Protein AF-A0A9R0S1I6-F1 (afdb_monomer_lite)

Secondary structure (DSSP, 8-state):
-PPPPPHHHHHHHHHHHHHTPPPPP-SS-BPPHHHHHHHHHHHHHHHHHHHHHHTT--GGG--HHHHHHHS-HHHHHH-TTTGGGSSTTTTS-EE-TTGGGBTT--HHHHEE----SS-SSS-HHHHHTT---HHHHHHHHHHHHHHHHHTGGGGGTGGGTTSTHHHHHHHHHHHHHHHHHTTSSS--HHHHHHHHHHHHHHHHHHHHHTTTHHHHHHHHHHHHTTT--HHHHHHHHHHTTS-GGGHHHHHHHHH-TT-SHHHHHHHHHHHHTTTSSSSSTTT--

Foldseek 3Di:
DADFDDPVVLVVLQVLQQVLADDDADLPQFDDPVRLVVVLLVVLVLLVVLVVVVVVDDPVVNDPVVSCVPQVSVNCVVDPVCVVSSDACPSQKGFDPSLSGRPRADSLLRIDGPPPDDPLPVDPCVVNPRSADLLLLVLLVVLLVVLCVRLVVCLVPLVCCVPPCVVVSLVRSLSVLSVSSSVGNNHHSVSSNVSSVVSSVVSNCCSVPPPQVVVLVVQLVVVVVVVDDSLVSLVVCLVVCVPVSCNVVSVVQNPDDPHDVVNVVSVVVVVVNPPRSPPSSPSPD

Structure (mmCIF, N/CA/C/O backbone):
data_AF-A0A9R0S1I6-F1
#
_entry.id   AF-A0A9R0S1I6-F1
#
loop_
_atom_site.group_PDB
_atom_site.id
_atom_site.type_symbol
_atom_site.label_atom_id
_atom_site.label_alt_id
_atom_site.label_comp_id
_atom_site.label_asym_id
_atom_site.label_entity_id
_atom_site.label_seq_id
_atom_site.pdbx_PDB_ins_code
_atom_site.Cartn_x
_atom_site.Cartn_y
_atom_site.Cartn_z
_atom_site.occupancy
_atom_site.B_iso_or_equiv
_atom_site.auth_seq_id
_atom_site.auth_comp_id
_atom_site.auth_asym_id
_atom_site.auth_atom_id
_atom_site.pdbx_PDB_model_num
ATOM 1 N N . MET A 1 1 ? 4.422 12.832 -19.743 1.00 62.53 1 MET A N 1
ATOM 2 C CA . MET A 1 1 ? 4.991 13.418 -18.510 1.00 62.53 1 MET A CA 1
ATOM 3 C C . MET A 1 1 ? 3.823 13.726 -17.594 1.00 62.53 1 MET A C 1
ATOM 5 O O . MET A 1 1 ? 2.782 14.073 -18.131 1.00 62.53 1 MET A O 1
ATOM 9 N N . GLY A 1 2 ? 3.943 13.528 -16.279 1.00 66.19 2 GLY A N 1
ATOM 10 C CA . GLY A 1 2 ? 2.828 13.821 -15.371 1.00 66.19 2 GLY A CA 1
ATOM 11 C C . GLY A 1 2 ? 2.519 15.321 -15.261 1.00 66.19 2 GLY A C 1
ATOM 12 O O . GLY A 1 2 ? 3.296 16.144 -15.747 1.00 66.19 2 GLY A O 1
ATOM 13 N N . ASP A 1 3 ? 1.416 15.661 -14.601 1.00 79.81 3 ASP A N 1
ATOM 14 C CA . ASP A 1 3 ? 1.001 17.041 -14.312 1.00 79.81 3 ASP A CA 1
ATOM 15 C C . ASP A 1 3 ? 1.968 17.728 -13.329 1.00 79.81 3 ASP A C 1
ATOM 17 O O . ASP A 1 3 ? 2.395 17.120 -12.345 1.00 79.81 3 ASP A O 1
ATOM 21 N N . ASP A 1 4 ? 2.325 18.989 -13.570 1.00 86.00 4 ASP A N 1
ATOM 22 C CA . ASP A 1 4 ? 3.054 19.801 -12.589 1.00 86.00 4 ASP A CA 1
ATOM 23 C C . ASP A 1 4 ? 2.063 20.432 -11.612 1.00 86.00 4 ASP A C 1
ATOM 25 O O . ASP A 1 4 ? 1.149 21.144 -12.022 1.00 86.00 4 ASP A O 1
ATOM 29 N N . ILE A 1 5 ? 2.234 20.149 -10.322 1.00 90.06 5 ILE A N 1
ATOM 30 C CA . ILE A 1 5 ? 1.387 20.690 -9.257 1.00 90.06 5 ILE A CA 1
ATOM 31 C C . ILE A 1 5 ? 2.157 21.824 -8.570 1.00 90.06 5 ILE A C 1
ATOM 33 O O . ILE A 1 5 ? 3.281 21.585 -8.116 1.00 90.06 5 ILE A O 1
ATOM 37 N N . PRO A 1 6 ? 1.592 23.043 -8.486 1.00 91.94 6 PRO A N 1
ATOM 38 C CA . PRO A 1 6 ? 2.202 24.143 -7.749 1.00 91.94 6 PRO A CA 1
ATOM 39 C C . PRO A 1 6 ? 2.399 23.807 -6.267 1.00 91.94 6 PRO A C 1
ATOM 41 O O . PRO A 1 6 ? 1.604 23.085 -5.665 1.00 91.94 6 PRO A O 1
ATOM 44 N N . GLU A 1 7 ? 3.435 24.374 -5.652 1.00 91.62 7 GLU A N 1
ATOM 45 C CA . GLU A 1 7 ? 3.742 24.140 -4.235 1.00 91.62 7 GLU A CA 1
ATOM 46 C C . GLU A 1 7 ? 2.602 24.584 -3.304 1.00 91.62 7 GLU A C 1
ATOM 48 O O . GLU A 1 7 ? 2.281 23.882 -2.349 1.00 91.62 7 GLU A O 1
ATOM 53 N N . GLU A 1 8 ? 1.920 25.684 -3.627 1.00 93.12 8 GLU A N 1
ATOM 54 C CA . GLU A 1 8 ? 0.764 26.174 -2.864 1.00 93.12 8 GLU A CA 1
ATOM 55 C C . GLU A 1 8 ? -0.400 25.172 -2.857 1.00 93.12 8 GLU A C 1
ATOM 57 O O . GLU A 1 8 ? -1.009 24.915 -1.817 1.00 93.12 8 GLU A O 1
ATOM 62 N N . GLU A 1 9 ? -0.688 24.546 -4.004 1.00 94.19 9 GLU A N 1
ATOM 63 C CA . GLU A 1 9 ? -1.702 23.493 -4.083 1.00 94.19 9 GLU A CA 1
ATOM 64 C C . GLU A 1 9 ? -1.291 22.265 -3.271 1.00 94.19 9 GLU A C 1
ATOM 66 O O . GLU A 1 9 ? -2.105 21.701 -2.540 1.00 94.19 9 GLU A O 1
ATOM 71 N N . PHE A 1 10 ? -0.020 21.868 -3.359 1.00 94.38 10 PHE A N 1
ATOM 72 C CA . PHE A 1 10 ? 0.517 20.763 -2.573 1.00 94.38 10 PHE A CA 1
ATOM 73 C C . PHE A 1 10 ? 0.381 21.002 -1.064 1.00 94.38 10 PHE A C 1
ATOM 75 O O . PHE A 1 10 ? -0.034 20.091 -0.342 1.00 94.38 10 PHE A O 1
ATOM 82 N N . VAL A 1 11 ? 0.680 22.213 -0.585 1.00 95.38 11 VAL A N 1
ATOM 83 C CA . VAL A 1 11 ? 0.501 22.585 0.826 1.00 95.38 11 VAL A CA 1
ATOM 84 C C . VAL A 1 11 ? -0.969 22.451 1.220 1.00 95.38 11 VAL A C 1
ATOM 86 O O . VAL A 1 11 ? -1.267 21.798 2.217 1.00 95.38 11 VAL A O 1
ATOM 89 N N . ASN A 1 12 ? -1.897 22.952 0.401 1.00 96.00 12 ASN A N 1
ATOM 90 C CA . ASN A 1 12 ? -3.334 22.835 0.670 1.00 96.00 12 ASN A CA 1
ATOM 91 C C . ASN A 1 12 ? -3.801 21.371 0.767 1.00 96.00 12 ASN A C 1
ATOM 93 O O . ASN A 1 12 ? -4.527 21.010 1.696 1.00 96.00 12 ASN A O 1
ATOM 97 N N . TYR A 1 13 ? -3.369 20.504 -0.157 1.00 96.62 13 TYR A N 1
ATOM 98 C CA . TYR A 1 13 ? -3.683 19.071 -0.092 1.00 96.62 13 TYR A CA 1
ATOM 99 C C . TYR A 1 13 ? -3.057 18.400 1.135 1.00 96.62 13 TYR A C 1
ATOM 101 O O . TYR A 1 13 ? -3.693 17.558 1.767 1.00 96.62 13 TYR A O 1
ATOM 109 N N . SER A 1 14 ? -1.836 18.793 1.496 1.00 94.94 14 SER A N 1
ATOM 110 C CA . SER A 1 14 ? -1.128 18.256 2.659 1.00 94.94 14 SER A CA 1
ATOM 111 C C . SER A 1 14 ? -1.830 18.616 3.964 1.00 94.94 14 SER A C 1
ATOM 113 O O . SER A 1 14 ? -2.022 17.743 4.805 1.00 94.94 14 SER A O 1
ATOM 115 N N . GLU A 1 15 ? -2.266 19.866 4.127 1.00 95.25 15 GLU A N 1
ATOM 116 C CA . GLU A 1 15 ? -3.024 20.292 5.308 1.00 95.25 15 GLU A CA 1
ATOM 117 C C . GLU A 1 15 ? -4.374 19.573 5.405 1.00 95.25 15 GLU A C 1
ATOM 119 O O . GLU A 1 15 ? -4.756 19.126 6.487 1.00 95.25 15 GLU A O 1
ATOM 124 N N . LYS A 1 16 ? -5.052 19.348 4.270 1.00 94.81 16 LYS A N 1
ATOM 125 C CA . LYS A 1 16 ? -6.277 18.540 4.239 1.00 94.81 16 LYS A CA 1
ATOM 126 C C . LYS A 1 16 ? -6.037 17.115 4.753 1.00 94.81 16 LYS A C 1
ATOM 128 O O . LYS A 1 16 ? -6.810 16.633 5.571 1.00 94.81 16 LYS A O 1
ATOM 133 N N . LEU A 1 17 ? -4.968 16.456 4.305 1.00 94.25 17 LEU A N 1
ATOM 134 C CA . LEU A 1 17 ? -4.632 15.095 4.740 1.00 94.25 17 LEU A CA 1
ATOM 135 C C . LEU A 1 17 ? -4.168 15.035 6.202 1.00 94.25 17 LEU A C 1
ATOM 137 O O . LEU A 1 17 ? -4.461 14.071 6.901 1.00 94.25 17 LEU A O 1
ATOM 141 N N . LYS A 1 18 ? -3.458 16.058 6.694 1.00 91.75 18 LYS A N 1
ATOM 142 C CA . LYS A 1 18 ? -3.072 16.147 8.113 1.00 91.75 18 LYS A CA 1
ATOM 143 C C . LYS A 1 18 ? -4.284 16.315 9.028 1.00 91.75 18 LYS A C 1
ATOM 145 O O . LYS A 1 18 ? -4.258 15.822 10.151 1.00 91.75 18 LYS A O 1
ATOM 150 N N . ALA A 1 19 ? -5.343 16.971 8.555 1.00 89.06 19 ALA A N 1
ATOM 151 C CA . ALA A 1 19 ? -6.597 17.084 9.295 1.00 89.06 19 ALA A CA 1
ATOM 152 C C . ALA A 1 19 ? -7.343 15.741 9.426 1.00 89.06 19 ALA A C 1
ATOM 154 O O . ALA A 1 19 ? -8.124 15.578 10.358 1.00 89.06 19 ALA A O 1
ATOM 155 N N . CYS A 1 20 ? -7.074 14.771 8.542 1.00 84.50 20 CYS A N 1
ATOM 156 C CA . CYS A 1 20 ? -7.622 13.410 8.601 1.00 84.50 20 CYS A CA 1
ATOM 157 C C . CYS A 1 20 ? -6.856 12.474 9.552 1.00 84.50 20 CYS A C 1
ATOM 159 O O . CYS A 1 20 ? -7.116 11.273 9.550 1.00 84.50 20 CYS A O 1
ATOM 161 N N . ARG A 1 21 ? -5.889 12.980 10.331 1.00 77.94 21 ARG A N 1
ATOM 162 C CA . ARG A 1 21 ? -5.059 12.142 11.204 1.00 77.94 21 ARG A CA 1
ATOM 163 C C . ARG A 1 21 ? -5.937 11.331 12.177 1.00 77.94 21 ARG A C 1
ATOM 165 O O . ARG A 1 21 ? -6.765 11.938 12.861 1.00 77.94 21 ARG A O 1
ATOM 172 N N . PRO A 1 22 ? -5.739 10.001 12.279 1.00 72.44 22 PRO A N 1
ATOM 173 C CA . PRO A 1 22 ? -6.458 9.180 13.245 1.00 72.44 22 PRO A CA 1
ATOM 174 C C . PRO A 1 22 ? -6.224 9.664 14.677 1.00 72.44 22 PRO A C 1
ATOM 176 O O . PRO A 1 22 ? -5.176 10.241 14.989 1.00 72.44 22 PRO A O 1
ATOM 179 N N . ALA A 1 23 ? -7.194 9.404 15.555 1.00 74.31 23 ALA A N 1
ATOM 180 C CA . ALA A 1 23 ? -7.002 9.597 16.986 1.00 74.31 23 ALA A CA 1
ATOM 181 C C . ALA A 1 23 ? -5.825 8.739 17.474 1.00 74.31 23 ALA A C 1
ATOM 183 O O . ALA A 1 23 ? -5.628 7.618 17.002 1.00 74.31 23 ALA A O 1
ATOM 184 N N . GLU A 1 24 ? -5.047 9.268 18.418 1.00 78.31 24 GLU A N 1
ATOM 185 C CA . GLU A 1 24 ? -3.993 8.482 19.053 1.00 78.31 24 GLU A CA 1
ATOM 186 C C . GLU A 1 24 ? -4.614 7.281 19.765 1.00 78.31 24 GLU A C 1
ATOM 188 O O . GLU A 1 24 ? -5.613 7.398 20.481 1.00 78.31 24 GLU A O 1
ATOM 193 N N . ILE A 1 25 ? -4.029 6.112 19.528 1.00 80.81 25 ILE A N 1
ATOM 194 C CA . ILE A 1 25 ? -4.496 4.869 20.120 1.00 80.81 25 ILE A CA 1
ATOM 195 C C . ILE A 1 25 ? -3.860 4.719 21.483 1.00 80.81 25 ILE A C 1
ATOM 197 O O . ILE A 1 25 ? -2.640 4.740 21.627 1.00 80.81 25 ILE A O 1
ATOM 201 N N . ASP A 1 26 ? -4.716 4.531 22.477 1.00 83.44 26 ASP A N 1
ATOM 202 C CA . ASP A 1 26 ? -4.293 4.188 23.820 1.00 83.44 26 ASP A CA 1
ATOM 203 C C . ASP A 1 26 ? -3.758 2.752 23.834 1.00 83.44 26 ASP A C 1
ATOM 205 O O . ASP A 1 26 ? -4.516 1.785 23.726 1.00 83.44 26 ASP A O 1
ATOM 209 N N . THR A 1 27 ? -2.439 2.627 23.945 1.00 82.12 27 THR A N 1
ATOM 210 C CA . THR A 1 27 ? -1.729 1.348 24.053 1.00 82.12 27 THR A CA 1
ATOM 211 C C . THR A 1 27 ? -1.491 0.908 25.500 1.00 82.12 27 THR A C 1
ATOM 213 O O . THR A 1 27 ? -0.875 -0.132 25.723 1.00 82.12 27 THR A O 1
ATOM 216 N N . GLU A 1 28 ? -1.925 1.690 26.489 1.00 85.44 28 GLU A N 1
ATOM 217 C CA . GLU A 1 28 ? -1.693 1.416 27.910 1.00 85.44 28 GLU A CA 1
ATOM 218 C C . GLU A 1 28 ? -2.888 0.704 28.549 1.00 85.44 28 GLU A C 1
ATOM 220 O O . GLU A 1 28 ? -2.712 -0.203 29.370 1.00 85.44 28 GLU A O 1
ATOM 225 N N . THR A 1 29 ? -4.111 1.069 28.154 1.00 89.88 29 THR A N 1
ATOM 226 C CA . THR A 1 29 ? -5.320 0.480 28.736 1.00 89.88 29 THR A CA 1
ATOM 227 C C . THR A 1 29 ? -5.587 -0.920 28.193 1.00 89.88 29 THR A C 1
ATOM 229 O O . THR A 1 29 ? -5.920 -1.119 27.018 1.00 89.88 29 THR A O 1
ATOM 232 N N . ARG A 1 30 ? -5.519 -1.904 29.096 1.00 91.44 30 ARG A N 1
ATOM 233 C CA . ARG A 1 30 ? -5.773 -3.315 28.790 1.00 91.44 30 ARG A CA 1
ATOM 234 C C . ARG A 1 30 ? -7.163 -3.775 29.228 1.00 91.44 30 ARG A C 1
ATOM 236 O O . ARG A 1 30 ? -7.706 -3.268 30.209 1.00 91.44 30 ARG A O 1
ATOM 243 N N . LEU A 1 31 ? -7.712 -4.759 28.519 1.00 89.31 31 LEU A N 1
ATOM 244 C CA . LEU A 1 31 ? -8.922 -5.475 28.917 1.00 89.31 31 LEU A CA 1
ATOM 245 C C . LEU A 1 31 ? -8.687 -6.249 30.214 1.00 89.31 31 LEU A C 1
ATOM 247 O O . LEU A 1 31 ? -7.620 -6.830 30.434 1.00 89.31 31 LEU A O 1
ATOM 251 N N . ASN A 1 32 ? -9.711 -6.292 31.059 1.00 91.62 32 ASN A N 1
ATOM 252 C CA . ASN A 1 32 ? -9.739 -7.207 32.188 1.00 91.62 32 ASN A CA 1
ATOM 253 C C . ASN A 1 32 ? -10.088 -8.639 31.729 1.00 91.62 32 ASN A C 1
ATOM 255 O O . ASN A 1 32 ? -10.434 -8.891 30.574 1.00 91.62 32 ASN A O 1
ATOM 259 N N . GLN A 1 33 ? -9.986 -9.606 32.643 1.00 87.12 33 GLN A N 1
ATOM 260 C CA . GLN A 1 33 ? -10.165 -11.020 32.308 1.00 87.12 33 GLN A CA 1
ATOM 261 C C . GLN A 1 33 ? -11.586 -11.362 31.825 1.00 87.12 33 GLN A C 1
ATOM 263 O O . GLN A 1 33 ? -11.758 -12.312 31.069 1.00 87.12 33 GLN A O 1
ATOM 268 N N . GLU A 1 34 ? -12.604 -10.638 32.285 1.00 88.75 34 GLU A N 1
ATOM 269 C CA . GLU A 1 34 ? -13.995 -10.857 31.886 1.00 88.75 34 GLU A CA 1
ATOM 270 C C . GLU A 1 34 ? -14.261 -10.301 30.490 1.00 88.75 34 GLU A C 1
ATOM 272 O O . GLU A 1 34 ? -14.699 -11.050 29.621 1.00 88.75 34 GLU A O 1
ATOM 277 N N . GLU A 1 35 ? -13.849 -9.057 30.243 1.00 89.19 35 GLU A N 1
ATOM 278 C CA . GLU A 1 35 ? -13.923 -8.422 28.922 1.00 89.19 35 GLU A CA 1
ATOM 279 C C . GLU A 1 35 ? -13.175 -9.249 27.860 1.00 89.19 35 GLU A C 1
ATOM 281 O O . GLU A 1 35 ? -13.658 -9.443 26.746 1.00 89.19 35 GLU A O 1
ATOM 286 N N . PHE A 1 36 ? -12.006 -9.801 28.207 1.00 84.88 36 PHE A N 1
ATOM 287 C CA . PHE A 1 36 ? -11.252 -10.665 27.298 1.00 84.88 36 PHE A CA 1
ATOM 288 C C . PHE A 1 36 ? -11.979 -11.985 26.989 1.00 84.88 36 PHE A C 1
ATOM 290 O O . PHE A 1 36 ? -11.916 -12.469 25.858 1.00 84.88 36 PHE A O 1
ATOM 297 N N . ARG A 1 37 ? -12.689 -12.580 27.961 1.00 81.25 37 ARG A N 1
ATOM 298 C CA . ARG A 1 37 ? -13.481 -13.802 27.725 1.00 81.25 37 ARG A CA 1
ATOM 299 C C . ARG A 1 37 ? -14.643 -13.543 26.772 1.00 81.25 37 ARG A C 1
ATOM 301 O O . ARG A 1 37 ? -14.860 -14.347 25.868 1.00 81.25 37 ARG A O 1
ATOM 308 N N . GLU A 1 38 ? -15.354 -12.432 26.948 1.00 84.12 38 GLU A N 1
ATOM 309 C CA . GLU A 1 38 ? -16.438 -12.017 26.048 1.00 84.12 38 GLU A CA 1
ATOM 310 C C . GLU A 1 38 ? -15.923 -11.786 24.622 1.00 84.12 38 GLU A C 1
ATOM 312 O O . GLU A 1 38 ? -16.513 -12.253 23.646 1.00 84.12 38 GLU A O 1
ATOM 317 N N . LEU A 1 39 ? -14.765 -11.139 24.493 1.00 84.88 39 LEU A N 1
ATOM 318 C CA . LEU A 1 39 ? -14.127 -10.920 23.201 1.00 84.88 39 LEU A CA 1
ATOM 319 C C . LEU A 1 39 ? -13.704 -12.239 22.535 1.00 84.88 39 LEU A C 1
ATOM 321 O O . LEU A 1 39 ? -13.940 -12.451 21.346 1.00 84.88 39 LEU A O 1
ATOM 325 N N . HIS A 1 40 ? -13.137 -13.169 23.304 1.00 80.50 40 HIS A N 1
ATOM 326 C CA . HIS A 1 40 ? -12.762 -14.486 22.796 1.00 80.50 40 HIS A CA 1
ATOM 327 C C . HIS A 1 40 ? -13.977 -15.276 22.283 1.00 80.50 40 HIS A C 1
ATOM 329 O O . HIS A 1 40 ? -13.902 -15.922 21.235 1.00 80.50 40 HIS A O 1
ATOM 335 N N . VAL A 1 41 ? -15.113 -15.195 22.985 1.00 80.00 41 VAL A N 1
ATOM 336 C CA . VAL A 1 41 ? -16.388 -15.783 22.545 1.00 80.00 41 VAL A CA 1
ATOM 337 C C . VAL A 1 41 ? -16.789 -15.246 21.172 1.00 80.00 41 VAL A C 1
ATOM 339 O O . VAL A 1 41 ? -17.075 -16.021 20.255 1.00 80.00 41 VAL A O 1
ATOM 342 N N . LYS A 1 42 ? -16.709 -13.926 20.999 1.00 82.94 42 LYS A N 1
ATOM 343 C CA . LYS A 1 42 ? -16.992 -13.260 19.726 1.00 82.94 42 LYS A CA 1
ATOM 344 C C . LYS A 1 42 ? -16.091 -13.760 18.590 1.00 82.94 42 LYS A C 1
ATOM 346 O O . LYS A 1 42 ? -16.567 -14.046 17.493 1.00 82.94 42 LYS A O 1
ATOM 351 N N . TYR A 1 43 ? -14.798 -13.944 18.852 1.00 82.31 43 TYR A N 1
ATOM 352 C CA . TYR A 1 43 ? -13.835 -14.415 17.850 1.00 82.31 43 TYR A CA 1
ATOM 353 C C . TYR A 1 43 ? -14.060 -15.852 17.400 1.00 82.31 43 TYR A C 1
ATOM 355 O O . TYR A 1 43 ? -13.897 -16.166 16.220 1.00 82.31 43 TYR A O 1
ATOM 363 N N . VAL A 1 44 ? -14.465 -16.729 18.319 1.00 78.12 44 VAL A N 1
ATOM 364 C CA . VAL A 1 44 ? -14.923 -18.077 17.962 1.00 78.12 44 VAL A CA 1
ATOM 365 C C . VAL A 1 44 ? -16.128 -17.983 17.020 1.00 78.12 44 VAL A C 1
ATOM 367 O O . VAL A 1 44 ? -16.151 -18.666 15.995 1.00 78.12 44 VAL A O 1
ATOM 370 N N . GLY A 1 45 ? -17.065 -17.070 17.293 1.00 78.06 45 GLY A N 1
ATOM 371 C CA . GLY A 1 45 ? -18.178 -16.751 16.394 1.00 78.06 45 GLY A CA 1
ATOM 372 C C . GLY A 1 45 ? -17.720 -16.354 14.985 1.00 78.06 45 GLY A C 1
ATOM 373 O O . GLY A 1 45 ? -18.191 -16.930 14.001 1.00 78.06 45 GLY A O 1
ATOM 374 N N . TYR A 1 46 ? -16.739 -15.451 14.867 1.00 80.75 46 TYR A N 1
ATOM 375 C CA . TYR A 1 46 ? -16.171 -15.061 13.568 1.00 80.75 46 TYR A CA 1
ATOM 376 C C . TYR A 1 46 ? -15.545 -16.234 12.806 1.00 80.75 46 TYR A C 1
ATOM 378 O O . TYR A 1 46 ? -15.773 -16.378 11.603 1.00 80.75 46 TYR A O 1
ATOM 386 N N . ARG A 1 47 ? -14.807 -17.115 13.492 1.00 78.19 47 ARG A N 1
ATOM 387 C CA . ARG A 1 47 ? -14.209 -18.314 12.877 1.00 78.19 47 ARG A CA 1
ATOM 388 C C . ARG A 1 47 ? -15.277 -19.292 12.374 1.00 78.19 47 ARG A C 1
ATOM 390 O O . ARG A 1 47 ? -15.169 -19.810 11.262 1.00 78.19 47 ARG A O 1
ATOM 397 N N . ILE A 1 48 ? -16.349 -19.499 13.140 1.00 76.00 48 ILE A N 1
ATOM 398 C CA . ILE A 1 48 ? -17.488 -20.330 12.716 1.00 76.00 48 ILE A CA 1
ATOM 399 C C . ILE A 1 48 ? -18.182 -19.708 11.499 1.00 76.00 48 ILE A C 1
ATOM 401 O O . ILE A 1 48 ? -18.460 -20.412 10.527 1.00 76.00 48 ILE A O 1
ATOM 405 N N . LYS A 1 49 ? -18.421 -18.391 11.512 1.00 77.50 49 LYS A N 1
ATOM 406 C CA . LYS A 1 49 ? -18.993 -17.656 10.375 1.00 77.50 49 LYS A CA 1
ATOM 407 C C . LYS A 1 49 ? -18.147 -17.842 9.113 1.00 77.50 49 LYS A C 1
ATOM 409 O O . LYS A 1 49 ? -18.685 -18.241 8.081 1.00 77.50 49 LYS A O 1
ATOM 414 N N . ALA A 1 50 ? -16.831 -17.661 9.204 1.00 77.62 50 ALA A N 1
ATOM 415 C CA . ALA A 1 50 ? -15.915 -17.877 8.085 1.00 77.62 50 ALA A CA 1
ATOM 416 C C . ALA A 1 50 ? -15.954 -19.321 7.555 1.00 77.62 50 ALA A C 1
ATOM 418 O O . ALA A 1 50 ? -16.031 -19.538 6.343 1.00 77.62 50 ALA A O 1
ATOM 419 N N . TYR A 1 51 ? -15.989 -20.316 8.446 1.00 75.81 51 TYR A N 1
ATOM 420 C CA . TYR A 1 51 ? -16.147 -21.719 8.061 1.00 75.81 51 TYR A CA 1
ATOM 421 C C . TYR A 1 51 ? -17.451 -21.979 7.292 1.00 75.81 51 TYR A C 1
ATOM 423 O O . TYR A 1 51 ? -17.450 -22.657 6.263 1.00 75.81 51 TYR A O 1
ATOM 431 N N . LEU A 1 52 ? -18.573 -21.439 7.772 1.00 74.56 52 LEU A N 1
ATOM 432 C CA . LEU A 1 52 ? -19.873 -21.615 7.125 1.00 74.56 52 LEU A CA 1
ATOM 433 C C . LEU A 1 52 ? -19.910 -20.983 5.728 1.00 74.56 52 LEU A C 1
ATOM 435 O O . LEU A 1 52 ? -20.457 -21.591 4.804 1.00 74.56 52 LEU A O 1
ATOM 439 N N . LEU A 1 53 ? -19.283 -19.817 5.559 1.00 76.31 53 LEU A N 1
ATOM 440 C CA . LEU A 1 53 ? -19.139 -19.164 4.257 1.00 76.31 53 LEU A CA 1
ATOM 441 C C . LEU A 1 53 ? -18.293 -20.003 3.293 1.00 76.31 53 LEU A C 1
ATOM 443 O O . LEU A 1 53 ? -18.683 -20.197 2.144 1.00 76.31 53 LEU A O 1
ATOM 447 N N . LEU A 1 54 ? -17.196 -20.601 3.767 1.00 75.81 54 LEU A N 1
ATOM 448 C CA . LEU A 1 54 ? -16.384 -21.527 2.964 1.00 75.81 54 LEU A CA 1
ATOM 449 C C . LEU A 1 54 ? -17.146 -22.787 2.534 1.00 75.81 54 LEU A C 1
ATOM 451 O O . LEU A 1 54 ? -16.816 -23.395 1.516 1.00 75.81 54 LEU A O 1
ATOM 455 N N . LYS A 1 55 ? -18.181 -23.184 3.279 1.00 74.25 55 LYS A N 1
ATOM 456 C CA . LYS A 1 55 ? -19.094 -24.273 2.902 1.00 74.25 55 LYS A CA 1
ATOM 457 C C . LYS A 1 55 ? -20.211 -23.838 1.947 1.00 74.25 55 LYS A C 1
ATOM 459 O O . LYS A 1 55 ? -21.048 -24.669 1.602 1.00 74.25 55 LYS A O 1
ATOM 464 N N . GLY A 1 56 ? -20.215 -22.582 1.497 1.00 72.50 56 GLY A N 1
ATOM 465 C CA . GLY A 1 56 ? -21.160 -22.062 0.509 1.00 72.50 56 GLY A CA 1
ATOM 466 C C . GLY A 1 56 ? -22.509 -21.629 1.083 1.00 72.50 56 GLY A C 1
ATOM 467 O O . GLY A 1 56 ? -23.465 -21.509 0.320 1.00 72.50 56 GLY A O 1
ATOM 468 N N . LYS A 1 57 ? -22.616 -21.407 2.402 1.00 73.81 57 LYS A N 1
ATOM 469 C CA . LYS A 1 57 ? -23.816 -20.782 2.982 1.00 73.81 57 LYS A CA 1
ATOM 470 C C . LYS A 1 57 ? -23.879 -19.298 2.617 1.00 73.81 57 LYS A C 1
ATOM 472 O O . LYS A 1 57 ? -22.845 -18.637 2.559 1.00 73.81 57 LYS A O 1
ATOM 477 N N . HIS A 1 58 ? -25.085 -18.781 2.389 1.00 65.00 58 HIS A N 1
ATOM 478 C CA . HIS A 1 58 ? -25.286 -17.379 2.021 1.00 65.00 58 HIS A CA 1
ATOM 479 C C . HIS A 1 58 ? -25.176 -16.455 3.245 1.00 65.00 58 HIS A C 1
ATOM 481 O O . HIS A 1 58 ? -25.601 -16.827 4.339 1.00 65.00 58 HIS A O 1
ATOM 487 N N . ILE A 1 59 ? -24.639 -15.244 3.056 1.00 61.34 59 ILE A N 1
ATOM 488 C CA . ILE A 1 59 ? -24.472 -14.231 4.119 1.00 61.34 59 ILE A CA 1
ATOM 489 C C . ILE A 1 59 ? -25.813 -13.879 4.784 1.00 61.34 59 ILE A C 1
ATOM 491 O O . ILE A 1 59 ? -25.875 -13.746 6.003 1.00 61.34 59 ILE A O 1
ATOM 495 N N . ASP A 1 60 ? -26.892 -13.828 3.998 1.00 59.53 60 ASP A N 1
ATOM 496 C CA . ASP A 1 60 ? -28.240 -13.477 4.474 1.00 59.53 60 ASP A CA 1
ATOM 497 C C . ASP A 1 60 ? -28.869 -14.555 5.376 1.00 59.53 60 ASP A C 1
ATOM 499 O O . ASP A 1 60 ? -29.820 -14.285 6.105 1.00 59.53 60 ASP A O 1
ATOM 503 N N . GLU A 1 61 ? -28.345 -15.786 5.350 1.00 55.59 61 GLU A N 1
ATOM 504 C CA . GLU A 1 61 ? -28.783 -16.885 6.224 1.00 55.59 61 GLU A CA 1
ATOM 505 C C . GLU A 1 61 ? -28.019 -16.912 7.563 1.00 55.59 61 GLU A C 1
ATOM 507 O O . GLU A 1 61 ? -28.270 -17.779 8.406 1.00 55.59 61 GLU A O 1
ATOM 512 N N . LEU A 1 62 ? -27.072 -15.984 7.747 1.00 57.19 62 LEU A N 1
ATOM 513 C CA . LEU A 1 62 ? -26.093 -15.934 8.834 1.00 57.19 62 LEU A CA 1
ATOM 514 C C . LEU A 1 62 ? -26.329 -14.761 9.802 1.00 57.19 62 LEU A C 1
ATOM 516 O O . LEU A 1 62 ? -25.385 -14.157 10.309 1.00 57.19 62 LEU A O 1
ATOM 520 N N . ASP A 1 63 ? -27.594 -14.442 10.062 1.00 56.28 63 ASP A N 1
ATOM 521 C CA . ASP A 1 63 ? -27.993 -13.458 11.072 1.00 56.28 63 ASP A CA 1
ATOM 522 C C . ASP A 1 63 ? -27.371 -13.781 12.452 1.00 56.28 63 ASP A C 1
ATOM 524 O O . ASP A 1 63 ? -27.363 -14.947 12.878 1.00 56.28 63 ASP A O 1
ATOM 528 N N . GLU A 1 64 ? -26.829 -12.766 13.141 1.00 51.12 64 GLU A N 1
ATOM 529 C CA . GLU A 1 64 ? -26.083 -12.925 14.406 1.00 51.12 64 GLU A CA 1
ATOM 530 C C . GLU A 1 64 ? -26.966 -13.549 15.493 1.00 51.12 64 GLU A C 1
ATOM 532 O O . GLU A 1 64 ? -26.574 -14.536 16.121 1.00 51.12 64 GLU A O 1
ATOM 537 N N . ALA A 1 65 ? -28.212 -13.078 15.611 1.00 48.25 65 ALA A N 1
ATOM 538 C CA . ALA A 1 65 ? -29.186 -13.590 16.575 1.00 48.25 65 ALA A CA 1
ATOM 539 C C . ALA A 1 65 ? -29.599 -15.048 16.297 1.00 48.25 65 ALA A C 1
ATOM 541 O O . ALA A 1 65 ? -29.974 -15.787 17.208 1.00 48.25 65 ALA A O 1
ATOM 542 N N . THR A 1 66 ? -29.516 -15.495 15.040 1.00 46.75 66 THR A N 1
ATOM 543 C CA . THR A 1 66 ? -29.898 -16.857 14.637 1.00 46.75 66 THR A CA 1
ATOM 544 C C . THR A 1 66 ? -28.717 -17.837 14.720 1.00 46.75 66 THR A C 1
ATOM 546 O O . THR A 1 66 ? -28.917 -19.040 14.918 1.00 46.75 66 THR A O 1
ATOM 549 N N . SER A 1 67 ? -27.481 -17.338 14.602 1.00 48.38 67 SER A N 1
ATOM 550 C CA . SER A 1 67 ? -26.249 -18.136 14.678 1.00 48.38 67 SER A CA 1
ATOM 551 C C . SER A 1 67 ? -25.817 -18.418 16.118 1.00 48.38 67 SER A C 1
ATOM 553 O O . SER A 1 67 ? -25.496 -19.571 16.416 1.00 48.38 67 SER A O 1
ATOM 555 N N . GLU A 1 68 ? -25.921 -17.436 17.024 1.00 46.41 68 GLU A N 1
ATOM 556 C CA . GLU A 1 68 ? -25.745 -17.654 18.474 1.00 46.41 68 GLU A CA 1
ATOM 557 C C . GLU A 1 68 ? -26.739 -18.694 19.020 1.00 46.41 68 GLU A C 1
ATOM 559 O O . GLU A 1 68 ? -26.416 -19.478 19.910 1.00 46.41 68 GLU A O 1
ATOM 564 N N . CYS A 1 69 ? -27.939 -18.759 18.432 1.00 42.97 69 CYS A N 1
ATOM 565 C CA . CYS A 1 69 ? -29.005 -19.666 18.854 1.00 42.97 69 CYS A CA 1
ATOM 566 C C . CYS A 1 69 ? -28.889 -21.092 18.267 1.00 42.97 69 CYS A C 1
ATOM 568 O O . CYS A 1 69 ? -29.438 -22.035 18.836 1.00 42.97 69 CYS A O 1
ATOM 570 N N . LYS A 1 70 ? -28.187 -21.287 17.135 1.00 48.16 70 LYS A N 1
ATOM 571 C CA . LYS A 1 70 ? -28.050 -22.608 16.474 1.00 48.16 70 LYS A CA 1
ATOM 572 C C . LYS A 1 70 ? -26.791 -23.383 16.858 1.00 48.16 70 LYS A C 1
ATOM 574 O O . LYS A 1 70 ? -26.796 -24.607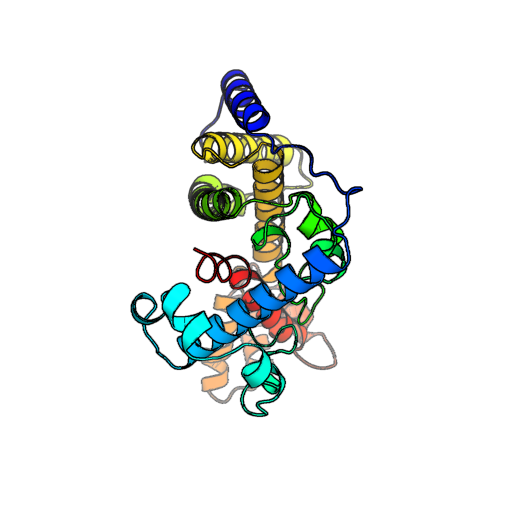 16.738 1.00 48.16 70 LYS A O 1
ATOM 579 N N . TYR A 1 71 ? -25.738 -22.709 17.311 1.00 50.84 71 TYR A N 1
ATOM 580 C CA . TYR A 1 71 ? -24.503 -23.347 17.766 1.00 50.84 71 TYR A CA 1
ATOM 581 C C . TYR A 1 71 ? -24.063 -22.714 19.087 1.00 50.84 71 TYR A C 1
ATOM 583 O O . TYR A 1 71 ? -23.264 -21.779 19.069 1.00 50.84 71 TYR A O 1
ATOM 591 N N . PRO A 1 72 ? -24.573 -23.207 20.233 1.00 53.91 72 PRO A N 1
ATOM 592 C CA . PRO A 1 72 ? -24.103 -22.775 21.541 1.00 53.91 72 PRO A CA 1
ATOM 59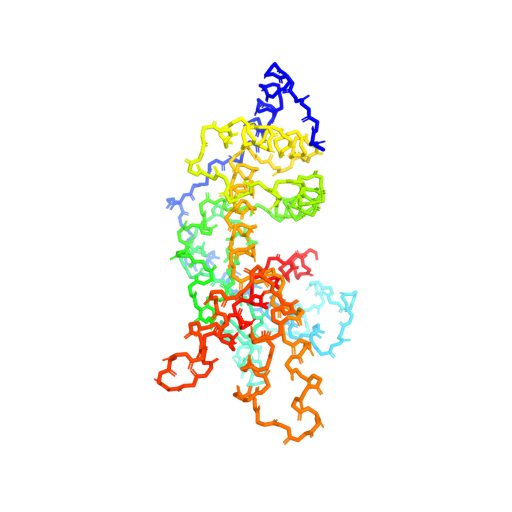3 C C . PRO A 1 72 ? -22.584 -22.902 21.590 1.00 53.91 72 PRO A C 1
ATOM 595 O O . PRO A 1 72 ? -22.032 -23.949 21.247 1.00 53.91 72 PRO A O 1
ATOM 598 N N . LEU A 1 73 ? -21.906 -21.827 21.973 1.00 54.06 73 LEU A N 1
ATOM 599 C CA . LEU A 1 73 ? -20.451 -21.729 21.908 1.00 54.06 73 LEU A CA 1
ATOM 600 C C . LEU A 1 73 ? -19.743 -22.840 22.708 1.00 54.06 73 LEU A C 1
ATOM 602 O O . LEU A 1 73 ? -18.686 -23.325 22.313 1.00 54.06 73 LEU A O 1
ATOM 606 N N . GLU A 1 74 ? -20.382 -23.292 23.788 1.00 52.00 74 GLU A N 1
ATOM 607 C CA . GLU A 1 74 ? -19.976 -24.432 24.619 1.00 52.00 74 GLU A CA 1
ATOM 608 C C . GLU A 1 74 ? -19.938 -25.743 23.816 1.00 52.00 74 GLU A C 1
ATOM 610 O O . GLU A 1 74 ? -18.978 -26.501 23.909 1.00 52.00 74 GLU A O 1
ATOM 615 N N . LEU A 1 75 ? -20.912 -25.962 22.925 1.00 49.91 75 LEU A N 1
ATOM 616 C CA . LEU A 1 75 ? -20.919 -27.104 22.011 1.00 49.91 75 LEU A CA 1
ATOM 617 C C . LEU A 1 75 ? -19.896 -26.942 20.884 1.00 49.91 75 LEU A C 1
ATOM 619 O O . LEU A 1 75 ? -19.356 -27.941 20.433 1.00 49.91 75 LEU A O 1
ATOM 623 N N . ALA A 1 76 ? -19.606 -25.729 20.405 1.00 52.72 76 ALA A N 1
ATOM 624 C CA . ALA A 1 76 ? -18.596 -25.523 19.360 1.00 52.72 76 ALA A CA 1
ATOM 625 C C . ALA A 1 76 ? -17.161 -25.784 19.858 1.00 52.72 76 ALA A C 1
ATOM 627 O O . ALA A 1 76 ? -16.339 -26.284 19.092 1.00 52.72 76 ALA A O 1
ATOM 628 N N . LEU A 1 77 ? -16.884 -25.490 21.134 1.00 51.97 77 LEU A N 1
ATOM 629 C CA . LEU A 1 77 ? -15.604 -25.771 21.795 1.00 51.97 77 LEU A CA 1
ATOM 630 C C . LEU A 1 77 ? -15.412 -27.268 22.106 1.00 51.97 77 LEU A C 1
ATOM 632 O O . LEU A 1 77 ? -14.285 -27.756 22.056 1.00 51.97 77 LEU A O 1
ATOM 636 N N . GLU A 1 78 ? -16.491 -28.010 22.379 1.00 48.50 78 GLU A N 1
ATOM 637 C CA . GLU A 1 78 ? -16.455 -29.468 22.604 1.00 48.50 78 GLU A CA 1
ATOM 638 C C . GLU A 1 78 ? -16.567 -30.299 21.310 1.00 48.50 78 GLU A C 1
ATOM 640 O O . GLU A 1 78 ? -16.214 -31.481 21.279 1.00 48.50 78 GLU A O 1
ATOM 645 N N . ASN A 1 79 ? -17.054 -29.707 20.217 1.00 53.78 79 ASN A N 1
ATOM 646 C CA . ASN A 1 79 ? -17.304 -30.416 18.968 1.00 53.78 79 ASN A CA 1
ATOM 647 C C . ASN A 1 79 ? -16.033 -30.516 18.112 1.00 53.78 79 ASN A C 1
ATOM 649 O O . ASN A 1 79 ? -15.552 -29.547 17.518 1.00 53.78 79 ASN A O 1
ATOM 653 N N . THR A 1 80 ? -15.534 -31.744 17.976 1.00 54.56 80 THR A N 1
ATOM 654 C CA . THR A 1 80 ? -14.342 -32.103 17.190 1.00 54.56 80 THR A CA 1
ATOM 655 C C . THR A 1 80 ? -14.415 -31.686 15.718 1.00 54.56 80 THR A C 1
ATOM 657 O O . THR A 1 80 ? -13.379 -31.595 15.064 1.00 54.56 80 THR A O 1
ATOM 660 N N . CYS A 1 81 ? -15.607 -31.382 15.190 1.00 54.59 81 CYS A N 1
ATOM 661 C CA . CYS A 1 81 ? -15.791 -30.899 13.821 1.00 54.59 81 CYS A CA 1
ATOM 662 C C . CYS A 1 81 ? -15.206 -29.492 13.585 1.00 54.59 81 CYS A C 1
ATOM 664 O O . CYS A 1 81 ? -14.741 -29.213 12.480 1.00 54.59 81 CYS A O 1
ATOM 666 N N . PHE A 1 82 ? -15.195 -28.622 14.605 1.00 55.78 82 PHE A N 1
ATOM 667 C CA . PHE A 1 82 ? -14.682 -27.248 14.491 1.00 55.78 82 PHE A CA 1
ATOM 668 C C . PHE A 1 82 ? -13.238 -27.090 14.969 1.00 55.78 82 PHE A C 1
ATOM 670 O O . PHE A 1 82 ? -12.586 -26.128 14.580 1.00 55.78 82 PHE A O 1
ATOM 677 N N . SER A 1 83 ? -12.717 -28.042 15.748 1.00 60.41 83 SER A N 1
ATOM 678 C CA . SER A 1 83 ? -11.357 -28.006 16.308 1.00 60.41 83 SER A CA 1
ATOM 679 C C . SER A 1 83 ? -10.249 -27.645 15.296 1.00 60.41 83 SER A C 1
ATOM 681 O O . SER A 1 83 ? -9.440 -26.786 15.639 1.00 60.41 83 SER A O 1
ATOM 683 N N . PRO A 1 84 ? -10.229 -28.161 14.048 1.00 58.44 84 PRO A N 1
ATOM 684 C CA . PRO A 1 84 ? -9.202 -27.796 13.062 1.00 58.44 84 PRO A CA 1
ATOM 685 C C . PRO A 1 84 ? -9.317 -26.363 12.523 1.00 58.44 84 PRO A C 1
ATOM 687 O O . PRO A 1 84 ? -8.415 -25.893 11.845 1.00 58.44 84 PRO A O 1
ATOM 690 N N . TYR A 1 85 ? -10.447 -25.692 12.758 1.00 56.62 85 TYR A N 1
ATOM 691 C CA . TYR A 1 85 ? -10.773 -24.357 12.245 1.00 56.62 85 TYR A CA 1
ATOM 692 C C . TYR A 1 85 ? -10.744 -23.275 13.330 1.00 56.62 85 TYR A C 1
ATOM 694 O O . TYR A 1 85 ? -10.995 -22.103 13.049 1.00 56.62 85 TYR A O 1
ATOM 702 N N . LEU A 1 86 ? -10.458 -23.666 14.572 1.00 63.81 86 LEU A N 1
ATOM 703 C CA . LEU A 1 86 ? -10.270 -22.756 15.699 1.00 63.81 86 LEU A CA 1
ATOM 704 C C . LEU A 1 86 ? -8.797 -22.374 15.902 1.00 63.81 86 LEU A C 1
ATOM 706 O O . LEU A 1 86 ? -8.517 -21.495 16.713 1.00 63.81 86 LEU A O 1
ATOM 710 N N . GLU A 1 87 ? -7.878 -22.997 15.159 1.00 66.38 87 GLU A N 1
ATOM 711 C CA . GLU A 1 87 ? -6.461 -22.634 15.145 1.00 66.38 87 GLU A CA 1
ATOM 712 C C . GLU A 1 87 ? -6.220 -21.315 14.394 1.00 66.38 87 GLU A C 1
ATOM 714 O O . GLU A 1 87 ? -6.898 -20.977 13.416 1.00 66.38 87 GLU A O 1
ATOM 719 N N . ASP A 1 88 ? -5.230 -20.557 14.861 1.00 66.81 88 ASP A N 1
ATOM 720 C CA . ASP A 1 88 ? -4.831 -19.299 14.239 1.00 66.81 88 ASP A CA 1
ATOM 721 C C . ASP A 1 88 ? -4.239 -19.526 12.844 1.00 66.81 88 ASP A C 1
ATOM 723 O O . ASP A 1 88 ? -3.445 -20.437 12.615 1.00 66.81 88 ASP A O 1
ATOM 727 N N . GLY A 1 89 ? -4.637 -18.682 11.889 1.00 65.19 89 GLY A N 1
ATOM 728 C CA . GLY A 1 89 ? -4.119 -18.716 10.522 1.00 65.19 89 GLY A CA 1
ATOM 729 C C . GLY A 1 89 ? -4.824 -19.694 9.578 1.00 65.19 89 GLY A C 1
ATOM 730 O O . GLY A 1 89 ? -4.577 -19.625 8.375 1.00 65.19 89 GLY A O 1
ATOM 731 N N . VAL A 1 90 ? -5.761 -20.525 10.054 1.00 73.19 90 VAL A N 1
ATOM 732 C CA . VAL A 1 90 ? -6.531 -21.459 9.201 1.00 73.19 90 VAL A CA 1
ATOM 733 C C . VAL A 1 90 ? -7.283 -20.735 8.080 1.00 73.19 90 VAL A C 1
ATOM 735 O O . VAL A 1 90 ? -7.369 -21.229 6.957 1.00 73.19 90 VAL A O 1
ATOM 738 N N . PHE A 1 91 ? -7.793 -19.538 8.366 1.00 71.12 91 PHE A N 1
ATOM 739 C CA . PHE A 1 91 ? -8.496 -18.700 7.392 1.00 71.12 91 PHE A CA 1
ATOM 740 C C . PHE A 1 91 ? -7.594 -17.656 6.719 1.00 71.12 91 PHE A C 1
ATOM 742 O O . PHE A 1 91 ? -8.092 -16.771 6.027 1.00 71.12 91 PHE A O 1
ATOM 749 N N . GLY A 1 92 ? -6.273 -17.735 6.916 1.00 75.31 92 GLY A N 1
ATOM 750 C CA . GLY A 1 92 ? -5.338 -16.715 6.439 1.00 75.31 92 GLY A CA 1
ATOM 751 C C . GLY A 1 92 ? -5.423 -15.397 7.215 1.00 75.31 92 GLY A C 1
ATOM 752 O O . GLY A 1 92 ? -4.984 -14.370 6.714 1.00 75.31 92 GLY A O 1
ATOM 753 N N . TRP A 1 93 ? -5.987 -15.422 8.423 1.00 81.75 93 TRP A N 1
ATOM 754 C CA . TRP A 1 93 ? -6.012 -14.331 9.399 1.00 81.75 93 TRP A CA 1
ATOM 755 C C . TRP A 1 93 ? -6.093 -14.916 10.813 1.00 81.75 93 TRP A C 1
ATOM 757 O O . TRP A 1 93 ? -6.482 -16.075 10.998 1.00 81.75 93 TRP A O 1
ATOM 767 N N . TYR A 1 94 ? -5.707 -14.126 11.807 1.00 80.44 94 TYR A N 1
ATOM 768 C CA . TYR A 1 94 ? -5.828 -14.464 13.221 1.00 80.44 94 TYR A CA 1
ATOM 769 C C . TYR A 1 94 ? -6.007 -13.200 14.067 1.00 80.44 94 TYR A C 1
ATOM 771 O O . TYR A 1 94 ? -5.767 -12.087 13.603 1.00 80.44 94 TYR A O 1
ATOM 779 N N . PHE A 1 95 ? -6.457 -13.377 15.306 1.00 82.50 95 PHE A N 1
ATOM 780 C CA . PHE A 1 95 ? -6.542 -12.298 16.285 1.00 82.50 95 PHE A CA 1
ATOM 781 C C . PHE A 1 95 ? -5.278 -12.320 17.141 1.00 82.50 95 PHE A C 1
ATOM 783 O O . PHE A 1 95 ? -5.041 -13.292 17.856 1.00 82.50 95 PHE A O 1
ATOM 790 N N . ASP A 1 96 ? -4.455 -11.276 17.051 1.00 81.69 96 ASP A N 1
ATOM 791 C CA . ASP A 1 96 ? -3.178 -11.241 17.765 1.00 81.69 96 ASP A CA 1
ATOM 792 C C . ASP A 1 96 ? -3.384 -11.141 19.281 1.00 81.69 96 ASP A C 1
ATOM 794 O O . ASP A 1 96 ? -4.153 -10.307 19.761 1.00 81.69 96 ASP A O 1
ATOM 798 N N . SER A 1 97 ? -2.698 -11.993 20.046 1.00 79.00 97 SER A N 1
ATOM 799 C CA . SER A 1 97 ? -2.918 -12.107 21.489 1.00 79.00 97 SER A CA 1
ATOM 800 C C . SER A 1 97 ? -2.601 -10.825 22.256 1.00 79.00 97 SER A C 1
ATOM 802 O O . SER A 1 97 ? -3.292 -10.525 23.229 1.00 79.00 97 SER A O 1
ATOM 804 N N . ASP A 1 98 ? -1.591 -10.062 21.832 1.00 82.00 98 ASP A N 1
ATOM 805 C CA . ASP A 1 98 ? -1.201 -8.825 22.506 1.00 82.00 98 ASP A CA 1
ATOM 806 C C . ASP A 1 98 ? -2.129 -7.672 22.115 1.00 82.00 98 ASP A C 1
ATOM 808 O O . ASP A 1 98 ? -2.605 -6.943 22.990 1.00 82.00 98 ASP A O 1
ATOM 812 N N . LEU A 1 99 ? -2.473 -7.552 20.828 1.00 83.38 99 LEU A N 1
ATOM 813 C CA . LEU A 1 99 ? -3.430 -6.544 20.355 1.00 83.38 99 LEU A CA 1
ATOM 814 C C . LEU A 1 99 ? -4.828 -6.757 20.941 1.00 83.38 99 LEU A C 1
ATOM 816 O O . LEU A 1 99 ? -5.527 -5.795 21.262 1.00 83.38 99 LEU A O 1
ATOM 820 N N . CYS A 1 100 ? -5.235 -8.010 21.142 1.00 85.75 100 CYS A N 1
ATOM 821 C CA . CYS A 1 100 ? -6.523 -8.332 21.751 1.00 85.75 100 CYS A CA 1
ATOM 822 C C . CYS A 1 100 ? -6.638 -7.897 23.205 1.00 85.75 100 CYS A C 1
ATOM 824 O O . CYS A 1 100 ? -7.750 -7.776 23.710 1.00 85.75 100 CYS A O 1
ATOM 826 N N . LEU A 1 101 ? -5.517 -7.628 23.871 1.00 86.88 101 LEU A N 1
ATOM 827 C CA . LEU A 1 101 ? -5.535 -7.087 25.219 1.00 86.88 101 LEU A CA 1
ATOM 828 C C . LEU A 1 101 ? -5.741 -5.575 25.222 1.00 86.88 101 LEU A C 1
ATOM 830 O O . LEU A 1 101 ? -6.088 -5.055 26.272 1.00 86.88 101 LEU A O 1
ATOM 834 N N . LEU A 1 102 ? -5.577 -4.868 24.102 1.00 89.00 102 LEU A N 1
ATOM 835 C CA . LEU A 1 102 ? -5.773 -3.420 24.033 1.00 89.00 102 LEU A CA 1
ATOM 836 C C . LEU A 1 102 ? -7.257 -3.073 23.894 1.00 89.00 102 LEU A C 1
ATOM 838 O O . LEU A 1 102 ? -7.939 -3.479 22.945 1.00 89.00 102 LEU A O 1
ATOM 842 N N . LYS A 1 103 ? -7.762 -2.289 24.850 1.00 88.38 103 LYS A N 1
ATOM 843 C CA . LYS A 1 103 ? -9.187 -1.942 24.936 1.00 88.38 103 LYS A CA 1
ATOM 844 C C . LYS A 1 103 ? -9.632 -0.965 23.848 1.00 88.38 103 LYS A C 1
ATOM 846 O O . LYS A 1 103 ? -10.770 -1.032 23.399 1.00 88.38 103 LYS A O 1
ATOM 851 N N . SER A 1 104 ? -8.731 -0.081 23.433 1.00 87.88 104 SER A N 1
ATOM 852 C CA . SER A 1 104 ? -8.970 0.985 22.454 1.00 87.88 104 SER A CA 1
ATOM 853 C C . SER A 1 104 ? -9.145 0.485 21.018 1.00 87.88 104 SER A C 1
ATOM 855 O O . SER A 1 104 ? -9.731 1.190 20.199 1.00 87.88 104 SER A O 1
ATOM 857 N N . LEU A 1 105 ? -8.652 -0.716 20.707 1.00 88.06 105 LEU A N 1
ATOM 858 C CA . LEU A 1 105 ? -8.718 -1.271 19.361 1.00 88.06 105 LEU A CA 1
ATOM 859 C C . LEU A 1 105 ? -10.119 -1.799 19.030 1.00 88.06 105 LEU A C 1
ATOM 861 O O . LEU A 1 105 ? -10.839 -2.319 19.879 1.00 88.06 105 LEU A O 1
ATOM 865 N N . SER A 1 106 ? -10.497 -1.694 17.764 1.00 87.44 106 SER A N 1
ATOM 866 C CA . SER A 1 106 ? -11.623 -2.420 17.179 1.00 87.44 106 SER A CA 1
ATOM 867 C C . SER A 1 106 ? -11.217 -3.846 16.808 1.00 87.44 106 SER A C 1
ATOM 869 O O . SER A 1 106 ? -10.032 -4.162 16.695 1.00 87.44 106 SER A O 1
ATOM 871 N N . ASP A 1 107 ? -12.195 -4.711 16.546 1.00 86.88 107 ASP A N 1
ATOM 872 C CA . ASP A 1 107 ? -11.918 -6.088 16.118 1.00 86.88 107 ASP A CA 1
ATOM 873 C C . ASP A 1 107 ? -11.140 -6.137 14.797 1.00 86.88 107 ASP A C 1
ATOM 875 O O . ASP A 1 107 ? -10.262 -6.979 14.639 1.00 86.88 107 ASP A O 1
ATOM 879 N N . TYR A 1 108 ? -11.387 -5.187 13.887 1.00 85.00 108 TYR A N 1
ATOM 880 C CA . TYR A 1 108 ? -10.623 -5.058 12.645 1.00 85.00 108 TYR A CA 1
ATOM 881 C C . TYR A 1 108 ? -9.141 -4.766 12.918 1.00 85.00 108 TYR A C 1
ATOM 883 O O . TYR A 1 108 ? -8.268 -5.417 12.359 1.00 85.00 108 TYR A O 1
ATOM 891 N N . GLN A 1 109 ? -8.845 -3.834 13.827 1.00 84.94 109 GLN A N 1
ATOM 892 C CA . GLN A 1 109 ? -7.466 -3.469 14.179 1.00 84.94 109 GLN A CA 1
ATOM 893 C C . GLN A 1 109 ? -6.723 -4.573 14.945 1.00 84.94 109 GLN A C 1
ATOM 895 O O . GLN A 1 109 ? -5.494 -4.586 14.969 1.00 84.94 109 GLN A O 1
ATOM 900 N N . ARG A 1 110 ? -7.456 -5.489 15.587 1.00 86.38 110 ARG A N 1
ATOM 901 C CA . ARG A 1 110 ? -6.899 -6.670 16.268 1.00 86.38 110 ARG A CA 1
ATOM 902 C C . ARG A 1 110 ? -6.649 -7.838 15.316 1.00 86.38 110 ARG A C 1
ATOM 904 O O . ARG A 1 110 ? -5.989 -8.805 15.700 1.00 86.38 110 ARG A O 1
ATOM 911 N N . LEU A 1 111 ? -7.190 -7.762 14.103 1.00 84.31 111 LEU A N 1
ATOM 912 C CA . LEU A 1 111 ? -7.016 -8.774 13.082 1.00 84.31 111 LEU A CA 1
ATOM 913 C C . LEU A 1 111 ? -5.656 -8.608 12.397 1.00 84.31 111 LEU A C 1
ATOM 915 O O . LEU A 1 111 ? -5.294 -7.538 11.902 1.00 84.31 111 LEU A O 1
ATOM 919 N N . VAL A 1 112 ? -4.916 -9.707 12.333 1.00 78.56 112 VAL A N 1
ATOM 920 C CA . VAL A 1 112 ? -3.585 -9.765 11.740 1.00 78.56 112 VAL A CA 1
ATOM 921 C C . VAL A 1 112 ? -3.540 -10.872 10.694 1.00 78.56 112 VAL A C 1
ATOM 923 O O . VAL A 1 112 ? -4.175 -11.922 10.816 1.00 78.56 112 VAL A O 1
ATOM 926 N N . LEU A 1 113 ? -2.786 -10.625 9.627 1.00 74.56 113 LEU A N 1
ATOM 927 C CA . LEU A 1 113 ? -2.492 -11.621 8.605 1.00 74.56 113 LEU A CA 1
ATOM 928 C C . LEU A 1 113 ? -1.297 -12.475 9.054 1.00 74.56 113 LEU A C 1
ATOM 930 O O . LEU A 1 113 ? -0.287 -11.917 9.489 1.00 74.56 113 LEU A O 1
ATOM 934 N N . PRO A 1 114 ? -1.370 -13.812 8.959 1.00 68.81 114 PRO A N 1
ATOM 935 C CA . PRO A 1 114 ? -0.255 -14.674 9.297 1.00 68.81 114 PRO A CA 1
ATOM 936 C C . PRO A 1 114 ? 0.917 -14.398 8.349 1.00 68.81 114 PRO A C 1
ATOM 938 O O . PRO A 1 114 ? 0.753 -14.286 7.137 1.00 68.81 114 PRO A O 1
ATOM 941 N N . ASN A 1 115 ? 2.109 -14.263 8.926 1.00 63.47 115 ASN A N 1
ATOM 942 C CA . ASN A 1 115 ? 3.353 -14.009 8.204 1.00 63.47 115 ASN A CA 1
ATOM 943 C C . ASN A 1 115 ? 3.867 -15.337 7.626 1.00 63.47 115 ASN A C 1
ATOM 945 O O . ASN A 1 115 ? 4.708 -16.006 8.228 1.00 63.47 115 ASN A O 1
ATOM 949 N N . CYS A 1 116 ? 3.271 -15.785 6.522 1.00 52.22 116 CYS A N 1
ATOM 950 C CA . CYS A 1 116 ? 3.270 -17.205 6.165 1.00 52.22 116 CYS A CA 1
ATOM 951 C C . CYS A 1 116 ? 4.506 -17.717 5.428 1.00 52.22 116 CYS A C 1
ATOM 953 O O . CYS A 1 116 ? 4.614 -18.932 5.259 1.00 52.22 116 CYS A O 1
ATOM 955 N N . ALA A 1 117 ? 5.442 -16.880 4.975 1.00 48.12 117 ALA A N 1
ATOM 956 C CA . ALA A 1 117 ? 6.565 -17.444 4.225 1.00 48.12 117 ALA A CA 1
ATOM 957 C C . ALA A 1 117 ? 7.885 -16.668 4.261 1.00 48.12 117 ALA A C 1
ATOM 959 O O . ALA A 1 117 ? 8.928 -17.316 4.295 1.00 48.12 117 ALA A O 1
ATOM 960 N N . TRP A 1 118 ? 7.901 -15.330 4.245 1.00 44.97 118 TRP A N 1
ATOM 961 C CA . TRP A 1 118 ? 9.155 -14.597 3.983 1.00 44.97 118 TRP A CA 1
ATOM 962 C C . TRP A 1 118 ? 9.173 -13.168 4.539 1.00 44.97 118 TRP A C 1
ATOM 964 O O . TRP A 1 118 ? 9.461 -12.238 3.787 1.00 44.97 118 TRP A O 1
ATOM 974 N N . SER A 1 119 ? 8.869 -12.974 5.831 1.00 48.75 119 SER A N 1
ATOM 975 C CA . SER A 1 119 ? 8.821 -11.631 6.447 1.00 48.75 119 SER A CA 1
ATOM 976 C C . SER A 1 119 ? 8.015 -10.649 5.586 1.00 48.75 119 SER A C 1
ATOM 978 O O . SER A 1 119 ? 8.514 -9.600 5.189 1.00 48.75 119 SER A O 1
ATOM 980 N N . GLU A 1 120 ? 6.792 -11.044 5.220 1.00 47.88 120 GLU A N 1
ATOM 981 C CA . GLU A 1 120 ? 5.912 -10.293 4.304 1.00 47.88 120 GLU A CA 1
ATOM 982 C C . GLU A 1 120 ? 5.603 -8.884 4.832 1.00 47.88 120 GLU A C 1
ATOM 984 O O . GLU A 1 120 ? 5.341 -7.964 4.058 1.00 47.88 120 GLU A O 1
ATOM 989 N N . TYR A 1 121 ? 5.740 -8.720 6.148 1.00 50.44 121 TYR A N 1
ATOM 990 C CA . TYR A 1 121 ? 5.988 -7.458 6.826 1.00 50.44 121 TYR A CA 1
ATOM 991 C C . TYR A 1 121 ? 7.342 -7.573 7.546 1.00 50.44 121 TYR A C 1
ATOM 993 O O . TYR A 1 121 ? 7.581 -8.581 8.221 1.00 50.44 121 TYR A O 1
ATOM 1001 N N . GLU A 1 122 ? 8.227 -6.569 7.418 1.00 46.56 122 GLU A N 1
ATOM 1002 C CA . GLU A 1 122 ? 9.544 -6.580 8.092 1.00 46.56 122 GLU A CA 1
ATOM 1003 C C . GLU A 1 122 ? 9.382 -6.738 9.613 1.00 46.56 122 GLU A C 1
ATOM 1005 O O . GLU A 1 122 ? 10.210 -7.371 10.270 1.00 46.56 122 GLU A O 1
ATOM 1010 N N . SER A 1 123 ? 8.281 -6.216 10.166 1.00 57.34 123 SER A N 1
ATOM 1011 C CA . SER A 1 123 ? 7.849 -6.472 11.536 1.00 57.34 123 SER A CA 1
ATOM 1012 C C . SER A 1 123 ? 6.346 -6.230 11.733 1.00 57.34 123 SER A C 1
ATOM 1014 O O . SER A 1 123 ? 5.749 -5.348 11.114 1.00 57.34 123 SER A O 1
ATOM 1016 N N . LEU A 1 124 ? 5.743 -6.955 12.684 1.00 62.06 124 LEU A N 1
ATOM 1017 C CA . LEU A 1 124 ? 4.393 -6.667 13.194 1.00 62.06 124 LEU A CA 1
ATOM 1018 C C . LEU A 1 124 ? 4.283 -5.214 13.683 1.00 62.06 124 LEU A C 1
ATOM 1020 O O . LEU A 1 124 ? 3.261 -4.569 13.475 1.00 62.06 124 LEU A O 1
ATOM 1024 N N . SER A 1 125 ? 5.366 -4.668 14.250 1.00 64.94 125 SER A N 1
ATOM 1025 C CA . SER A 1 125 ? 5.420 -3.273 14.689 1.00 64.94 125 SER A CA 1
ATOM 1026 C C . SER A 1 125 ? 5.190 -2.271 13.553 1.00 64.94 125 SER A C 1
ATOM 1028 O O . SER A 1 125 ? 4.561 -1.249 13.792 1.00 64.94 125 SER A O 1
ATOM 1030 N N . GLN A 1 126 ? 5.622 -2.555 12.318 1.00 62.62 126 GLN A N 1
ATOM 1031 C CA . GLN A 1 126 ? 5.340 -1.686 11.170 1.00 62.62 126 GLN A CA 1
ATOM 1032 C C . GLN A 1 126 ? 3.885 -1.785 10.696 1.00 62.62 126 GLN A C 1
ATOM 1034 O O . GLN A 1 126 ? 3.314 -0.783 10.273 1.00 62.62 126 GLN A O 1
ATOM 1039 N N . TYR A 1 127 ? 3.278 -2.971 10.778 1.00 63.19 127 TYR A N 1
ATOM 1040 C CA . TYR A 1 127 ? 1.867 -3.171 10.437 1.00 63.19 127 TYR A CA 1
ATOM 1041 C C . TYR A 1 127 ? 0.950 -2.401 11.400 1.00 63.19 127 TYR A C 1
ATOM 1043 O O . TYR A 1 127 ? 0.048 -1.686 10.970 1.00 63.19 127 TYR A O 1
ATOM 1051 N N . ILE A 1 128 ? 1.238 -2.473 12.703 1.00 68.62 128 ILE A N 1
ATOM 1052 C CA . ILE A 1 128 ? 0.432 -1.812 13.739 1.00 68.62 128 ILE A CA 1
ATOM 1053 C C . ILE A 1 128 ? 0.693 -0.304 13.852 1.00 68.62 128 ILE A C 1
ATOM 1055 O O . ILE A 1 128 ? -0.082 0.376 14.506 1.00 68.62 128 ILE A O 1
ATOM 1059 N N . LEU A 1 129 ? 1.735 0.253 13.214 1.00 66.62 129 LEU A N 1
ATOM 1060 C CA . LEU A 1 129 ? 2.029 1.698 13.279 1.00 66.62 129 LEU A CA 1
ATOM 1061 C C . LEU A 1 129 ? 0.861 2.578 12.814 1.00 66.62 129 LEU A C 1
ATOM 1063 O O . LEU A 1 129 ? 0.770 3.731 13.229 1.00 66.62 129 LEU A O 1
ATOM 1067 N N . PHE A 1 130 ? -0.003 2.049 11.950 1.00 68.25 130 PHE A N 1
ATOM 1068 C CA . PHE A 1 130 ? -1.125 2.800 11.397 1.00 68.25 130 PHE A CA 1
ATOM 1069 C C . PHE A 1 130 ? -2.444 2.496 12.097 1.00 68.25 130 PHE A C 1
ATOM 1071 O O . PHE A 1 130 ? -3.308 3.367 12.115 1.00 68.25 130 PHE A O 1
ATOM 1078 N N . TYR A 1 131 ? -2.596 1.287 12.667 1.00 75.50 131 TYR A N 1
ATOM 1079 C CA . TYR A 1 131 ? -3.856 0.782 13.227 1.00 75.50 131 TYR A CA 1
ATOM 1080 C C . TYR A 1 131 ? -5.072 1.268 12.419 1.00 75.50 131 TYR A C 1
ATOM 1082 O O . TYR A 1 131 ? -6.004 1.873 12.955 1.00 75.50 131 TYR A O 1
ATOM 1090 N N . ASN A 1 132 ? -5.029 1.075 11.103 1.00 80.50 132 ASN A N 1
ATOM 1091 C CA . ASN A 1 132 ? -6.040 1.640 10.225 1.00 80.50 132 ASN A CA 1
ATOM 1092 C C . ASN A 1 132 ? -7.426 1.093 10.565 1.00 80.50 132 ASN A C 1
ATOM 1094 O O . ASN A 1 132 ? -7.589 -0.062 10.970 1.00 80.50 132 ASN A O 1
ATOM 1098 N N . THR A 1 133 ? -8.440 1.930 10.373 1.00 85.00 133 THR A N 1
ATOM 1099 C CA . THR A 1 133 ? -9.816 1.445 10.354 1.00 85.00 133 THR A CA 1
ATOM 1100 C C . THR A 1 133 ? -10.095 0.754 9.022 1.00 85.00 133 THR A C 1
ATOM 1102 O O . THR A 1 133 ? -9.400 0.971 8.024 1.00 85.00 133 THR A O 1
ATOM 1105 N N . HIS A 1 134 ? -11.152 -0.050 8.989 1.00 84.31 134 HIS A N 1
ATOM 1106 C CA . HIS A 1 134 ? -11.619 -0.680 7.759 1.00 84.31 134 HIS A CA 1
ATOM 1107 C C . HIS A 1 134 ? -11.897 0.354 6.646 1.00 84.31 134 HIS A C 1
ATOM 1109 O O . HIS A 1 134 ? -11.583 0.124 5.479 1.00 84.31 134 HIS A O 1
ATOM 1115 N N . GLU A 1 135 ? -12.436 1.525 6.993 1.00 88.25 135 GLU A N 1
ATOM 1116 C CA . GLU A 1 135 ? -12.706 2.611 6.045 1.00 88.25 135 GLU A CA 1
ATOM 1117 C C . GLU A 1 135 ? -11.415 3.207 5.472 1.00 88.25 135 GLU A C 1
ATOM 1119 O O . GLU A 1 135 ? -11.351 3.480 4.272 1.00 88.25 135 GLU A O 1
ATOM 1124 N N . ALA A 1 136 ? -10.389 3.381 6.312 1.00 87.88 136 ALA A N 1
ATOM 1125 C CA . ALA A 1 136 ? -9.082 3.876 5.893 1.00 87.88 136 ALA A CA 1
ATOM 1126 C C . ALA A 1 136 ? -8.387 2.898 4.936 1.00 87.88 136 ALA A C 1
ATOM 1128 O O . ALA A 1 136 ? -7.905 3.316 3.883 1.00 87.88 136 ALA A O 1
ATOM 1129 N N . ASP A 1 137 ? -8.402 1.597 5.238 1.00 86.75 137 ASP A N 1
ATOM 1130 C CA . ASP A 1 137 ? -7.821 0.578 4.357 1.00 86.75 137 ASP A CA 1
ATOM 1131 C C . ASP A 1 137 ? -8.590 0.440 3.036 1.00 86.75 137 ASP A C 1
ATOM 1133 O O . ASP A 1 137 ? -7.984 0.312 1.967 1.00 86.75 137 ASP A O 1
ATOM 1137 N N . ARG A 1 138 ? -9.924 0.540 3.069 1.00 89.19 138 ARG A N 1
ATOM 1138 C CA . ARG A 1 138 ? -10.748 0.556 1.854 1.00 89.19 138 ARG A CA 1
ATOM 1139 C C . ARG A 1 138 ? -10.407 1.748 0.960 1.00 89.19 138 ARG A C 1
ATOM 1141 O O . ARG A 1 138 ? -10.210 1.574 -0.246 1.00 89.19 138 ARG A O 1
ATOM 1148 N N . ASP A 1 139 ? -10.329 2.948 1.533 1.00 92.88 139 ASP A N 1
ATOM 1149 C CA . ASP A 1 139 ? -9.927 4.150 0.799 1.00 92.88 139 ASP A CA 1
ATOM 1150 C C . ASP A 1 139 ? -8.487 4.017 0.281 1.00 92.88 139 ASP A C 1
ATOM 1152 O O . ASP A 1 139 ? -8.219 4.384 -0.864 1.00 92.88 139 ASP A O 1
ATOM 1156 N N . TYR A 1 140 ? -7.576 3.439 1.069 1.00 90.44 140 TYR A N 1
ATOM 1157 C CA . TYR A 1 140 ? -6.188 3.201 0.674 1.00 90.44 140 TYR A CA 1
ATOM 1158 C C . TYR A 1 140 ? -6.075 2.314 -0.567 1.00 90.44 140 TYR A C 1
ATOM 1160 O O . TYR A 1 140 ? -5.307 2.641 -1.472 1.00 90.44 140 TYR A O 1
ATOM 1168 N N . VAL A 1 141 ? -6.849 1.227 -0.660 1.00 90.38 141 VAL A N 1
ATOM 1169 C CA . VAL A 1 141 ? -6.854 0.360 -1.852 1.00 90.38 141 VAL A CA 1
ATOM 1170 C C . VAL A 1 141 ? -7.275 1.152 -3.093 1.00 90.38 141 VAL A C 1
ATOM 1172 O O . VAL A 1 141 ? -6.594 1.111 -4.120 1.00 90.38 141 VAL A O 1
ATOM 1175 N N . LEU A 1 142 ? -8.349 1.938 -2.993 1.00 92.69 142 LEU A N 1
ATOM 1176 C CA . LEU A 1 142 ? -8.838 2.769 -4.100 1.00 92.69 142 LEU A CA 1
ATOM 1177 C C . LEU A 1 142 ? -7.842 3.872 -4.481 1.00 92.69 142 LEU A C 1
ATOM 1179 O O . LEU A 1 142 ? -7.638 4.167 -5.665 1.00 92.69 142 LEU A O 1
ATOM 1183 N N . TYR A 1 143 ? -7.205 4.479 -3.482 1.00 94.62 143 TYR A N 1
ATOM 1184 C CA . TYR A 1 143 ? -6.119 5.430 -3.665 1.00 94.62 143 TYR A CA 1
ATO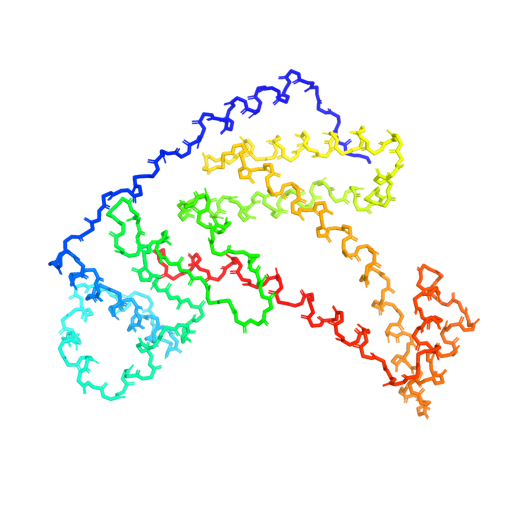M 1185 C C . TYR A 1 143 ? -4.948 4.798 -4.405 1.00 94.62 143 TYR A C 1
ATOM 1187 O O . TYR A 1 143 ? -4.502 5.361 -5.404 1.00 94.62 143 TYR A O 1
ATOM 1195 N N . TRP A 1 144 ? -4.490 3.627 -3.967 1.00 92.00 144 TRP A N 1
ATOM 1196 C CA . TRP A 1 144 ? -3.373 2.913 -4.567 1.00 92.00 144 TRP A CA 1
ATOM 1197 C C . TRP A 1 144 ? -3.646 2.579 -6.033 1.00 92.00 144 TRP A C 1
ATOM 1199 O O . TRP A 1 144 ? -2.845 2.910 -6.910 1.00 92.00 144 TRP A O 1
ATOM 1209 N N . GLU A 1 145 ? -4.811 1.993 -6.328 1.00 93.31 145 GLU A N 1
ATOM 1210 C CA . GLU A 1 145 ? -5.221 1.670 -7.697 1.00 93.31 145 GLU A CA 1
ATOM 1211 C C . GLU A 1 145 ? -5.209 2.892 -8.616 1.00 93.31 145 GLU A C 1
ATOM 1213 O O . GLU A 1 145 ? -4.813 2.805 -9.783 1.00 93.31 145 GLU A O 1
ATOM 1218 N N . LYS A 1 146 ? -5.666 4.036 -8.103 1.00 96.00 146 LYS A N 1
ATOM 1219 C CA . LYS A 1 146 ? -5.703 5.291 -8.850 1.00 96.00 146 LYS A CA 1
ATOM 1220 C C . LYS A 1 146 ? -4.313 5.893 -9.011 1.00 96.00 146 LYS A C 1
ATOM 1222 O O . LYS A 1 146 ? -3.950 6.291 -10.117 1.00 96.00 146 LYS A O 1
ATOM 1227 N N . MET A 1 147 ? -3.534 5.909 -7.935 1.00 95.12 147 MET A N 1
ATOM 1228 C CA . MET A 1 147 ? -2.165 6.399 -7.907 1.00 95.12 147 MET A CA 1
ATOM 1229 C C . MET A 1 147 ? -1.325 5.660 -8.947 1.00 95.12 147 MET A C 1
ATOM 1231 O O . MET A 1 147 ? -0.836 6.306 -9.866 1.00 95.12 147 MET A O 1
ATOM 1235 N N . VAL A 1 148 ? -1.238 4.327 -8.883 1.00 93.50 148 VAL A N 1
ATOM 1236 C CA . VAL A 1 148 ? -0.432 3.505 -9.808 1.00 93.50 148 VAL A CA 1
ATOM 1237 C C . VAL A 1 148 ? -0.767 3.789 -11.275 1.00 93.50 148 VAL A C 1
ATOM 1239 O O . VAL A 1 148 ? 0.125 3.799 -12.122 1.00 93.50 148 VAL A O 1
ATOM 1242 N N . LYS A 1 149 ? -2.042 4.049 -11.592 1.00 94.06 149 LYS A N 1
ATOM 1243 C CA . LYS A 1 149 ? -2.478 4.405 -12.950 1.00 94.06 149 LYS A CA 1
ATOM 1244 C C . LYS A 1 149 ? -2.017 5.809 -13.351 1.00 94.06 149 LYS A C 1
ATOM 1246 O O . LYS A 1 149 ? -1.450 5.967 -14.430 1.00 94.06 149 LYS A O 1
ATOM 1251 N N . GLU A 1 150 ? -2.250 6.814 -12.508 1.00 94.81 150 GLU A N 1
ATOM 1252 C CA . GLU A 1 150 ? -1.951 8.221 -12.819 1.00 94.81 150 GLU A CA 1
ATOM 1253 C C . GLU A 1 150 ? -0.439 8.524 -12.810 1.00 94.81 150 GLU A C 1
ATOM 1255 O O . GLU A 1 150 ? 0.042 9.276 -13.659 1.00 94.81 150 GLU A O 1
ATOM 1260 N N . ILE A 1 151 ? 0.338 7.901 -11.914 1.00 94.38 151 ILE A N 1
ATOM 1261 C CA . ILE A 1 151 ? 1.785 8.156 -11.764 1.00 94.38 151 ILE A CA 1
ATOM 1262 C C . ILE A 1 151 ? 2.675 7.116 -12.465 1.00 94.38 151 ILE A C 1
ATOM 1264 O O . ILE A 1 151 ? 3.899 7.136 -12.311 1.00 94.38 151 ILE A O 1
ATOM 1268 N N . LYS A 1 152 ? 2.089 6.239 -13.297 1.00 93.06 152 LYS A N 1
ATOM 1269 C CA . LYS A 1 152 ? 2.797 5.180 -14.048 1.00 93.06 152 LYS A CA 1
ATOM 1270 C C . LYS A 1 152 ? 4.015 5.685 -14.825 1.00 93.06 152 LYS A C 1
ATOM 1272 O O . LYS A 1 152 ? 4.989 4.965 -15.019 1.00 93.06 152 LYS A O 1
ATOM 1277 N N . TRP A 1 153 ? 3.983 6.942 -15.263 1.00 94.00 153 TRP A N 1
ATOM 1278 C CA . TRP A 1 153 ? 5.077 7.579 -15.994 1.00 94.00 153 TRP A CA 1
ATOM 1279 C C . TRP A 1 153 ? 6.419 7.565 -15.233 1.00 94.00 153 TRP A C 1
ATOM 1281 O O . TRP A 1 153 ? 7.465 7.581 -15.882 1.00 94.00 153 TRP A O 1
ATOM 1291 N N . LEU A 1 154 ? 6.404 7.475 -13.896 1.00 93.19 154 LEU A N 1
ATOM 1292 C CA . LEU A 1 154 ? 7.606 7.342 -13.064 1.00 93.19 154 LEU A CA 1
ATOM 1293 C C . LEU A 1 154 ? 8.387 6.053 -13.335 1.00 93.19 154 LEU A C 1
ATOM 1295 O O . LEU A 1 154 ? 9.604 6.057 -13.175 1.00 93.19 154 LEU A O 1
ATOM 1299 N N . GLU A 1 155 ? 7.740 4.982 -13.810 1.00 91.06 155 GLU A N 1
ATOM 1300 C CA . GLU A 1 155 ? 8.395 3.707 -14.151 1.00 91.06 155 GLU A CA 1
ATOM 1301 C C . GLU A 1 155 ? 9.556 3.897 -15.144 1.00 91.06 155 GLU A C 1
ATOM 1303 O O . GLU A 1 155 ? 10.562 3.195 -15.083 1.00 91.06 155 GLU A O 1
ATOM 1308 N N . ASN A 1 156 ? 9.469 4.896 -16.026 1.00 90.56 156 ASN A N 1
ATOM 1309 C CA . ASN A 1 156 ? 10.520 5.209 -17.001 1.00 90.56 156 ASN A CA 1
ATOM 1310 C C . ASN A 1 156 ? 11.694 6.010 -16.407 1.00 90.56 156 ASN A C 1
ATOM 1312 O O . ASN A 1 156 ? 12.644 6.347 -17.118 1.00 90.56 156 ASN A O 1
ATOM 1316 N N . HIS A 1 157 ? 11.617 6.366 -15.127 1.00 91.00 157 HIS A N 1
ATOM 1317 C CA . HIS A 1 157 ? 12.559 7.256 -14.457 1.00 91.00 157 HIS A CA 1
ATOM 1318 C C . HIS A 1 157 ? 13.103 6.705 -13.138 1.00 91.00 157 HIS A C 1
ATOM 1320 O O . HIS A 1 157 ? 14.111 7.225 -12.682 1.00 91.00 157 HIS A O 1
ATOM 1326 N N . VAL A 1 158 ? 12.518 5.649 -12.558 1.00 88.44 158 VAL A N 1
ATOM 1327 C CA . VAL A 1 158 ? 12.956 5.071 -11.266 1.00 88.44 158 VAL A CA 1
ATOM 1328 C C . VAL A 1 158 ? 14.423 4.623 -11.221 1.00 88.44 158 VAL A C 1
ATOM 1330 O O . VAL A 1 158 ? 14.984 4.488 -10.144 1.00 88.44 158 VAL A O 1
ATOM 1333 N N . LEU A 1 159 ? 15.068 4.402 -12.372 1.00 86.75 159 LEU A N 1
ATOM 1334 C CA . LEU A 1 159 ? 16.498 4.066 -12.446 1.00 86.75 159 LEU A CA 1
ATOM 1335 C C . LEU A 1 159 ? 17.425 5.292 -12.429 1.00 86.75 159 LEU A C 1
ATOM 1337 O O . LEU A 1 159 ? 18.637 5.135 -12.518 1.00 86.75 159 LEU A O 1
ATOM 1341 N N . LYS A 1 160 ? 16.869 6.505 -12.360 1.00 87.38 160 LYS A N 1
ATOM 1342 C CA . LYS A 1 160 ? 17.630 7.756 -12.299 1.00 87.38 160 LYS A CA 1
ATOM 1343 C C . LYS A 1 160 ? 17.934 8.203 -10.872 1.00 87.38 160 LYS A C 1
ATOM 1345 O O . LYS A 1 160 ? 18.432 9.298 -10.716 1.00 87.38 160 LYS A O 1
ATOM 1350 N N . GLU A 1 161 ? 17.633 7.403 -9.853 1.00 77.75 161 GLU A N 1
ATOM 1351 C CA . GLU A 1 161 ? 17.735 7.790 -8.436 1.00 77.75 161 GLU A CA 1
ATOM 1352 C C . GLU A 1 161 ? 19.078 8.419 -8.040 1.00 77.75 161 GLU A C 1
ATOM 1354 O O . GLU A 1 161 ? 19.107 9.373 -7.271 1.00 77.75 161 GLU A O 1
ATOM 1359 N N . ASP A 1 162 ? 20.172 7.949 -8.641 1.00 80.81 162 ASP A N 1
ATOM 1360 C CA . ASP A 1 162 ? 21.521 8.465 -8.398 1.00 80.81 162 ASP A CA 1
ATOM 1361 C C . ASP A 1 162 ? 21.859 9.727 -9.223 1.00 80.81 162 ASP A C 1
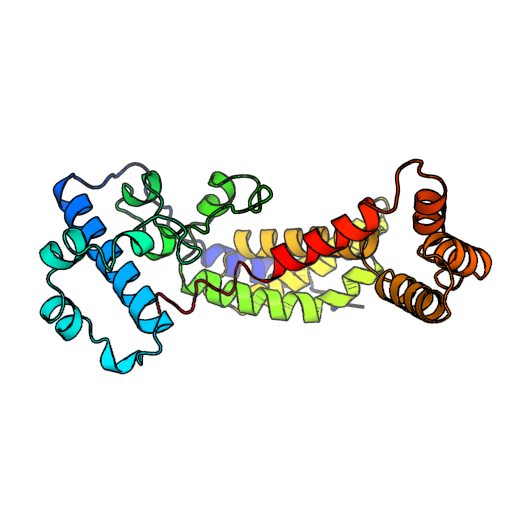ATOM 1363 O O . ASP A 1 162 ? 23.014 10.159 -9.260 1.00 80.81 162 ASP A O 1
ATOM 1367 N N . THR A 1 163 ? 20.887 10.312 -9.933 1.00 87.88 163 THR A N 1
ATOM 1368 C CA . THR A 1 163 ? 21.078 11.485 -10.794 1.00 87.88 163 THR A CA 1
ATOM 1369 C C . THR A 1 163 ? 20.400 12.736 -10.226 1.00 87.88 163 THR A C 1
ATOM 1371 O O . THR A 1 163 ? 19.333 12.645 -9.617 1.00 87.88 163 THR A O 1
ATOM 1374 N N . PRO A 1 164 ? 20.958 13.942 -10.462 1.00 85.81 164 PRO A N 1
ATOM 1375 C CA . PRO A 1 164 ? 20.369 15.190 -9.966 1.00 85.81 164 PRO A CA 1
ATOM 1376 C C . PRO A 1 164 ? 18.939 15.452 -10.461 1.00 85.81 164 PRO A C 1
ATOM 1378 O O . PRO A 1 164 ? 18.174 16.169 -9.821 1.00 85.81 164 PRO A O 1
ATOM 1381 N N . GLU A 1 165 ? 18.552 14.887 -11.608 1.00 90.31 165 GLU A N 1
ATOM 1382 C CA . GLU A 1 165 ? 17.199 15.035 -12.147 1.00 90.31 165 GLU A CA 1
ATOM 1383 C C . GLU A 1 165 ? 16.145 14.251 -11.350 1.00 90.31 165 GLU A C 1
ATOM 1385 O O . GLU A 1 165 ? 14.949 14.542 -11.465 1.00 90.31 165 GLU A O 1
ATOM 1390 N N . TRP A 1 166 ? 16.556 13.256 -10.555 1.00 92.69 166 TRP A N 1
ATOM 1391 C CA . TRP A 1 166 ? 15.633 12.429 -9.786 1.00 92.69 166 TRP A CA 1
ATOM 1392 C C . TRP A 1 166 ? 14.845 13.225 -8.765 1.00 92.69 166 TRP A C 1
ATOM 1394 O O . TRP A 1 166 ? 13.634 13.048 -8.693 1.00 92.69 166 TRP A O 1
ATOM 1404 N N . ASP A 1 167 ? 15.482 14.146 -8.046 1.00 90.69 167 ASP A N 1
ATOM 1405 C CA . ASP A 1 167 ? 14.815 14.926 -7.001 1.00 90.69 167 ASP A CA 1
ATOM 1406 C C . ASP A 1 167 ? 13.591 15.672 -7.543 1.00 90.69 167 ASP A C 1
ATOM 1408 O O . ASP A 1 167 ? 12.529 15.706 -6.914 1.00 90.69 167 ASP A O 1
ATOM 1412 N N . GLN A 1 168 ? 13.709 16.229 -8.751 1.00 91.38 168 GLN A N 1
ATOM 1413 C CA . GLN A 1 168 ? 12.612 16.926 -9.413 1.00 91.38 168 GLN A CA 1
ATOM 1414 C C . GLN A 1 168 ? 11.504 15.957 -9.851 1.00 91.38 168 GLN A C 1
ATOM 1416 O O . GLN A 1 168 ? 10.318 16.237 -9.661 1.00 91.38 168 GLN A O 1
ATOM 1421 N N . ILE A 1 169 ? 11.878 14.809 -10.419 1.00 93.31 169 ILE A N 1
ATOM 1422 C CA . ILE A 1 169 ? 10.940 13.777 -10.880 1.00 93.31 169 ILE A CA 1
ATOM 1423 C C . ILE A 1 169 ? 10.181 13.161 -9.698 1.00 93.31 169 ILE A C 1
ATOM 1425 O O . ILE A 1 169 ? 8.953 13.053 -9.738 1.00 93.31 169 ILE A O 1
ATOM 1429 N N . HIS A 1 170 ? 10.905 12.799 -8.643 1.00 93.50 170 HIS A N 1
ATOM 1430 C CA . HIS A 1 170 ? 10.386 12.234 -7.409 1.00 93.50 170 HIS A CA 1
ATOM 1431 C C . HIS A 1 170 ? 9.417 13.204 -6.734 1.00 93.50 170 HIS A C 1
ATOM 1433 O O . HIS A 1 170 ? 8.289 12.823 -6.428 1.00 93.50 170 HIS A O 1
ATOM 1439 N N . ARG A 1 171 ? 9.800 14.482 -6.590 1.00 93.06 171 ARG A N 1
ATOM 1440 C CA . ARG A 1 171 ? 8.927 15.527 -6.030 1.00 93.06 171 ARG A CA 1
ATOM 1441 C C . ARG A 1 171 ? 7.627 15.663 -6.817 1.00 93.06 171 ARG A C 1
ATOM 1443 O O . ARG A 1 171 ? 6.552 15.695 -6.226 1.00 93.06 171 ARG A O 1
ATOM 1450 N N . LY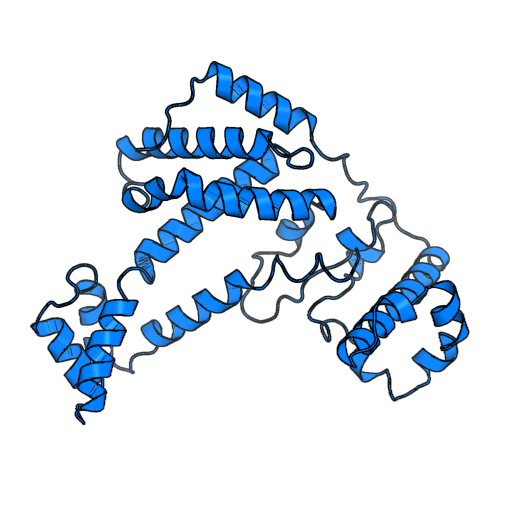S A 1 172 ? 7.709 15.690 -8.147 1.00 94.38 172 LYS A N 1
ATOM 1451 C CA . LYS A 1 172 ? 6.533 15.773 -9.021 1.00 94.38 172 LYS A CA 1
ATOM 1452 C C . LYS A 1 172 ? 5.603 14.568 -8.853 1.00 94.38 172 LYS A C 1
ATOM 1454 O O . LYS A 1 172 ? 4.387 14.732 -8.756 1.00 94.38 172 LYS A O 1
ATOM 1459 N N . GLY A 1 173 ? 6.174 13.367 -8.789 1.00 95.38 173 GLY A N 1
ATOM 1460 C CA . GLY A 1 173 ? 5.443 12.138 -8.488 1.00 95.38 173 GLY A CA 1
ATOM 1461 C C . GLY A 1 173 ? 4.743 12.185 -7.133 1.00 95.38 173 GLY A C 1
ATOM 1462 O O . GLY A 1 173 ? 3.553 11.885 -7.033 1.00 95.38 173 GLY A O 1
ATOM 1463 N N . PHE A 1 174 ? 5.465 12.637 -6.110 1.00 96.19 174 PHE A N 1
ATOM 1464 C CA . PHE A 1 174 ? 4.953 12.750 -4.753 1.00 96.19 174 PHE A CA 1
ATOM 1465 C C . PHE A 1 174 ? 3.787 13.739 -4.662 1.00 96.19 174 PHE A C 1
ATOM 1467 O O . PHE A 1 174 ? 2.753 13.426 -4.076 1.00 96.19 174 PHE A O 1
ATOM 1474 N N . TYR A 1 175 ? 3.893 14.902 -5.310 1.00 96.38 175 TYR A N 1
ATOM 1475 C CA . TYR A 1 175 ? 2.816 15.895 -5.304 1.00 96.38 175 TYR A CA 1
ATOM 1476 C C . TYR A 1 175 ? 1.543 15.342 -5.949 1.00 96.38 175 TYR A C 1
ATOM 1478 O O . TYR A 1 175 ? 0.439 15.569 -5.450 1.00 96.38 175 TYR A O 1
ATOM 1486 N N . GLN A 1 176 ? 1.681 14.567 -7.030 1.00 96.31 176 GLN A N 1
ATOM 1487 C CA . GLN A 1 176 ? 0.542 13.895 -7.656 1.00 96.31 176 GLN A CA 1
ATOM 1488 C C . GLN A 1 176 ? -0.080 12.866 -6.721 1.00 96.31 176 GLN A C 1
ATOM 1490 O O . GLN A 1 176 ? -1.302 12.848 -6.591 1.00 96.31 176 GLN A O 1
ATOM 1495 N N . ALA A 1 177 ? 0.735 12.060 -6.040 1.00 97.19 177 ALA A N 1
ATOM 1496 C CA . ALA A 1 177 ? 0.252 11.090 -5.067 1.00 97.19 177 ALA A CA 1
ATOM 1497 C C . ALA A 1 177 ? -0.539 11.769 -3.935 1.00 97.19 177 ALA A C 1
ATOM 1499 O O . ALA A 1 177 ? -1.658 11.349 -3.647 1.00 97.19 177 ALA A O 1
ATOM 1500 N N . ILE A 1 178 ? -0.030 12.869 -3.372 1.00 97.56 178 ILE A N 1
ATOM 1501 C CA . ILE A 1 178 ? -0.721 13.642 -2.326 1.00 97.56 178 ILE A CA 1
ATOM 1502 C C . ILE A 1 178 ? -2.034 14.254 -2.833 1.00 97.56 178 ILE A C 1
ATOM 1504 O O . ILE A 1 178 ? -3.069 14.136 -2.178 1.00 97.56 178 ILE A O 1
ATOM 1508 N N . ARG A 1 179 ? -2.051 14.825 -4.042 1.00 97.06 179 ARG A N 1
ATOM 1509 C CA . ARG A 1 179 ? -3.287 15.326 -4.668 1.00 97.06 179 ARG A CA 1
ATOM 1510 C C . ARG A 1 179 ? -4.325 14.218 -4.881 1.00 97.06 179 ARG A C 1
ATOM 1512 O O . ARG A 1 179 ? -5.524 14.461 -4.751 1.00 97.06 179 ARG A O 1
ATOM 1519 N N . ILE A 1 180 ? -3.896 13.016 -5.269 1.00 97.25 180 ILE A N 1
ATOM 1520 C CA . ILE A 1 180 ? -4.799 11.873 -5.461 1.00 97.25 180 ILE A CA 1
ATOM 1521 C C . ILE A 1 180 ? -5.357 11.419 -4.111 1.00 97.25 180 ILE A C 1
ATOM 1523 O O . ILE A 1 180 ? -6.571 11.250 -4.008 1.00 97.25 180 ILE A O 1
ATOM 1527 N N . ALA A 1 181 ? -4.505 11.286 -3.090 1.00 97.00 181 ALA A N 1
ATOM 1528 C CA . ALA A 1 181 ? -4.901 10.921 -1.731 1.00 97.00 181 ALA A CA 1
ATOM 1529 C C . ALA A 1 181 ? -5.926 11.900 -1.144 1.00 97.00 181 ALA A C 1
ATOM 1531 O O . ALA A 1 181 ? -6.920 11.475 -0.570 1.00 97.00 181 ALA A O 1
ATOM 1532 N N . ALA A 1 182 ? -5.766 13.206 -1.386 1.00 96.25 182 ALA A N 1
ATOM 1533 C CA . ALA A 1 182 ? -6.674 14.245 -0.892 1.00 96.25 182 ALA A CA 1
ATOM 1534 C C . ALA A 1 182 ? -8.125 14.146 -1.419 1.00 96.25 182 ALA A C 1
ATOM 1536 O O . ALA A 1 182 ? -8.995 14.915 -0.990 1.00 96.25 182 ALA A O 1
ATOM 1537 N N . LYS A 1 183 ? -8.409 13.236 -2.362 1.00 96.06 183 LYS A N 1
ATOM 1538 C CA . LYS A 1 183 ? -9.765 12.920 -2.848 1.00 96.06 183 LYS A CA 1
ATOM 1539 C C . LYS A 1 183 ? -10.488 11.885 -1.973 1.00 96.06 183 LYS A C 1
ATOM 1541 O O . LYS A 1 183 ? -11.683 11.686 -2.171 1.00 96.06 183 LYS A O 1
ATOM 1546 N N . PHE A 1 184 ? -9.782 11.248 -1.043 1.00 94.88 184 PHE A N 1
ATOM 1547 C CA . PHE A 1 184 ? -10.298 10.248 -0.112 1.00 94.88 184 PHE A CA 1
ATOM 1548 C C . PHE A 1 184 ? -10.410 10.851 1.289 1.00 94.88 184 PHE A C 1
ATOM 1550 O O . PHE A 1 184 ? -9.683 11.787 1.621 1.00 94.88 184 PHE A O 1
ATOM 1557 N N . HIS A 1 185 ? -11.362 10.366 2.084 1.00 90.88 185 HIS A N 1
ATOM 1558 C CA . HIS A 1 185 ? -11.734 11.021 3.343 1.00 90.88 185 HIS A CA 1
ATOM 1559 C C . HIS A 1 185 ? -11.018 10.407 4.545 1.00 90.88 185 HIS A C 1
ATOM 1561 O O . HIS A 1 185 ? -10.772 11.114 5.518 1.00 90.88 185 HIS A O 1
ATOM 1567 N N . ASN A 1 186 ? -10.651 9.127 4.453 1.00 91.38 186 ASN A N 1
ATOM 1568 C CA . ASN A 1 186 ? -10.053 8.370 5.552 1.00 91.38 186 ASN A CA 1
ATOM 1569 C C . ASN A 1 186 ? -8.540 8.154 5.380 1.00 91.38 186 ASN A C 1
ATOM 1571 O O . ASN A 1 186 ? -7.944 7.371 6.111 1.00 91.38 186 ASN A O 1
ATOM 1575 N N . ILE A 1 187 ? -7.915 8.819 4.403 1.00 91.62 187 ILE A N 1
ATOM 1576 C CA . ILE A 1 187 ? -6.468 8.744 4.175 1.00 91.62 187 ILE A CA 1
ATOM 1577 C C . ILE A 1 187 ? -5.801 9.935 4.846 1.00 91.62 187 ILE A C 1
ATOM 1579 O O . ILE A 1 187 ? -6.086 11.083 4.503 1.00 91.62 187 ILE A O 1
ATOM 1583 N N . ASP A 1 188 ? -4.875 9.661 5.759 1.00 92.00 188 ASP A N 1
ATOM 1584 C CA . ASP A 1 188 ? -4.004 10.682 6.327 1.00 92.00 188 ASP A CA 1
ATOM 1585 C C . ASP A 1 188 ? -2.724 10.890 5.496 1.00 92.00 188 ASP A C 1
ATOM 1587 O O . ASP A 1 188 ? -2.398 10.149 4.560 1.00 92.00 188 ASP A O 1
ATOM 1591 N N . PHE A 1 189 ? -1.976 11.940 5.839 1.00 92.50 189 PHE A N 1
ATOM 1592 C CA . PHE A 1 189 ? -0.753 12.307 5.125 1.00 92.50 189 PHE A CA 1
ATOM 1593 C C . PHE A 1 189 ? 0.329 11.220 5.185 1.00 92.50 189 PHE A C 1
ATOM 1595 O O . PHE A 1 189 ? 1.006 10.971 4.188 1.00 92.50 189 PHE A O 1
ATOM 1602 N N . GLY A 1 190 ? 0.502 10.580 6.342 1.00 88.25 190 GLY A N 1
ATOM 1603 C CA . GLY A 1 190 ? 1.444 9.486 6.535 1.00 88.25 190 GLY A CA 1
ATOM 1604 C C . GLY A 1 190 ? 1.093 8.307 5.640 1.00 88.25 190 GLY A C 1
ATOM 1605 O O . GLY A 1 190 ? 1.945 7.850 4.882 1.00 88.25 190 GLY A O 1
ATOM 1606 N N . LEU A 1 191 ? -0.167 7.872 5.644 1.00 87.75 191 LEU A N 1
ATOM 1607 C CA . LEU A 1 191 ? -0.620 6.759 4.810 1.00 87.75 191 LEU A CA 1
ATOM 1608 C C . LEU A 1 191 ? -0.405 7.028 3.307 1.00 87.75 191 LEU A C 1
ATOM 1610 O O . LEU A 1 191 ? 0.088 6.160 2.580 1.00 87.75 191 LEU A O 1
ATOM 1614 N N . ALA A 1 192 ? -0.686 8.251 2.846 1.00 92.94 192 ALA A N 1
ATOM 1615 C CA . ALA A 1 192 ? -0.402 8.673 1.473 1.00 92.94 192 ALA A CA 1
ATOM 1616 C C . ALA A 1 192 ? 1.107 8.692 1.158 1.00 92.94 192 ALA A C 1
ATOM 1618 O O . ALA A 1 192 ? 1.535 8.235 0.096 1.00 92.94 192 ALA A O 1
ATOM 1619 N N . TYR A 1 193 ? 1.929 9.191 2.085 1.00 91.62 193 TYR A N 1
ATOM 1620 C CA . TYR A 1 193 ? 3.384 9.207 1.950 1.00 91.62 193 TYR A CA 1
ATOM 1621 C C . TYR A 1 193 ? 3.963 7.793 1.835 1.00 91.62 193 TYR A C 1
ATOM 1623 O O . TYR A 1 193 ? 4.691 7.507 0.884 1.00 91.62 193 TYR A O 1
ATOM 1631 N N . TYR A 1 194 ? 3.602 6.889 2.748 1.00 86.44 194 TYR A N 1
ATOM 1632 C CA . TYR A 1 194 ? 4.080 5.507 2.715 1.00 86.44 194 TYR A CA 1
ATOM 1633 C C . TYR A 1 194 ? 3.589 4.762 1.476 1.00 86.44 194 TYR A C 1
ATOM 1635 O O . TYR A 1 194 ? 4.368 4.024 0.877 1.00 86.44 194 TYR A O 1
ATOM 1643 N N . GLY A 1 195 ? 2.354 5.015 1.028 1.00 88.88 195 GLY A N 1
ATOM 1644 C CA . GLY A 1 195 ? 1.862 4.496 -0.246 1.00 88.88 195 GLY A CA 1
ATOM 1645 C C . GLY A 1 195 ? 2.736 4.935 -1.427 1.00 88.88 195 GLY A C 1
ATOM 1646 O O . GLY A 1 195 ? 3.184 4.115 -2.227 1.00 88.88 195 GLY A O 1
ATOM 1647 N N . PHE A 1 196 ? 3.072 6.219 -1.523 1.00 93.38 196 PHE A N 1
ATOM 1648 C CA . PHE A 1 196 ? 3.964 6.682 -2.585 1.00 93.38 196 PHE A CA 1
ATOM 1649 C C . PHE A 1 196 ? 5.366 6.055 -2.502 1.00 93.38 196 PHE A C 1
ATOM 1651 O O . PHE A 1 196 ? 5.898 5.603 -3.519 1.00 93.38 196 PHE A O 1
ATOM 1658 N N . MET A 1 197 ? 5.950 5.974 -1.303 1.00 87.94 197 MET A N 1
ATOM 1659 C CA . MET A 1 197 ? 7.262 5.352 -1.108 1.00 87.94 197 MET A CA 1
ATOM 1660 C C . MET A 1 197 ? 7.244 3.877 -1.519 1.00 87.94 197 MET A C 1
ATOM 1662 O O . MET A 1 197 ? 8.098 3.444 -2.294 1.00 87.94 197 MET A O 1
ATOM 1666 N N . GLU A 1 198 ? 6.241 3.114 -1.079 1.00 85.50 198 GLU A N 1
ATOM 1667 C CA . GLU A 1 198 ? 6.069 1.711 -1.459 1.00 85.50 198 GLU A CA 1
ATOM 1668 C C . GLU A 1 198 ? 5.958 1.557 -2.982 1.00 85.50 198 GLU A C 1
ATOM 1670 O O . GLU A 1 198 ? 6.554 0.648 -3.562 1.00 85.50 198 GLU A O 1
ATOM 1675 N N . TYR A 1 199 ? 5.258 2.472 -3.660 1.00 89.31 199 TYR A N 1
ATOM 1676 C CA . TYR A 1 199 ? 5.162 2.456 -5.116 1.00 89.31 199 TYR A CA 1
ATOM 1677 C C . TYR A 1 199 ? 6.526 2.637 -5.791 1.00 89.31 199 TYR A C 1
ATOM 1679 O O . TYR A 1 199 ? 6.840 1.888 -6.720 1.00 89.31 199 TYR A O 1
ATOM 1687 N N . ILE A 1 200 ? 7.350 3.585 -5.335 1.00 89.75 200 ILE A N 1
ATOM 1688 C CA . ILE A 1 200 ? 8.701 3.801 -5.879 1.00 89.75 200 ILE A CA 1
ATOM 1689 C C . ILE A 1 200 ? 9.561 2.550 -5.690 1.00 89.75 200 ILE A C 1
ATOM 1691 O O . ILE A 1 200 ? 10.129 2.049 -6.665 1.00 89.75 200 ILE A O 1
ATOM 1695 N N . TRP A 1 201 ? 9.595 2.004 -4.472 1.00 82.94 201 TRP A N 1
ATOM 1696 C CA . TRP A 1 201 ? 10.351 0.793 -4.148 1.00 82.94 201 TRP A CA 1
ATOM 1697 C C . TRP A 1 201 ? 9.916 -0.402 -5.002 1.00 82.94 201 TRP A C 1
ATOM 1699 O O . TRP A 1 201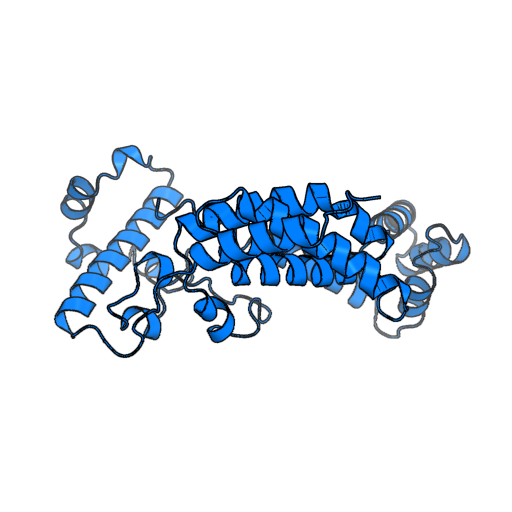 ? 10.752 -1.047 -5.643 1.00 82.94 201 TRP A O 1
ATOM 1709 N N . ARG A 1 202 ? 8.605 -0.664 -5.093 1.00 82.00 202 ARG A N 1
ATOM 1710 C CA . ARG A 1 202 ? 8.055 -1.751 -5.918 1.00 82.00 202 ARG A CA 1
ATOM 1711 C C . ARG A 1 202 ? 8.345 -1.555 -7.397 1.00 82.00 202 ARG A C 1
ATOM 1713 O O . ARG A 1 202 ? 8.727 -2.505 -8.076 1.00 82.00 202 ARG A O 1
ATOM 1720 N N . THR A 1 203 ? 8.182 -0.338 -7.905 1.00 87.12 203 THR A N 1
ATOM 1721 C CA . THR A 1 203 ? 8.419 -0.032 -9.319 1.00 87.12 203 THR A CA 1
ATOM 1722 C C . THR A 1 203 ? 9.892 -0.214 -9.665 1.00 87.12 203 THR A C 1
ATOM 1724 O O . THR A 1 203 ? 10.208 -0.817 -10.689 1.00 87.12 203 THR A O 1
ATOM 1727 N N . ARG A 1 204 ? 10.807 0.220 -8.791 1.00 84.25 204 ARG A N 1
ATOM 1728 C CA . ARG A 1 204 ? 12.246 -0.016 -8.948 1.00 84.25 204 ARG A CA 1
ATOM 1729 C C . ARG A 1 204 ? 12.556 -1.507 -8.957 1.00 84.25 204 ARG A C 1
ATOM 1731 O O . ARG A 1 204 ? 13.218 -1.971 -9.880 1.00 84.25 204 ARG A O 1
ATOM 1738 N N . PHE A 1 205 ? 12.035 -2.263 -7.991 1.00 80.88 205 PHE A N 1
ATOM 1739 C CA . PHE A 1 205 ? 12.222 -3.712 -7.945 1.00 80.88 205 PHE A CA 1
ATOM 1740 C C . PHE A 1 205 ? 11.710 -4.385 -9.226 1.00 80.88 205 PHE A C 1
ATOM 1742 O O . PHE A 1 205 ? 12.430 -5.155 -9.857 1.00 80.88 205 PHE A O 1
ATOM 1749 N N . TYR A 1 206 ? 10.502 -4.036 -9.671 1.00 82.88 206 TYR A N 1
ATOM 1750 C CA . TYR A 1 206 ? 9.926 -4.543 -10.913 1.00 82.88 206 TYR A CA 1
ATOM 1751 C C . TYR A 1 206 ? 10.805 -4.219 -12.127 1.00 82.88 206 TYR A C 1
ATOM 1753 O O . TYR A 1 206 ? 11.137 -5.113 -12.905 1.00 82.88 206 TYR A O 1
ATOM 1761 N N . VAL A 1 207 ? 11.242 -2.969 -12.287 1.00 83.50 207 VAL A N 1
ATOM 1762 C CA . VAL A 1 207 ? 12.086 -2.562 -13.418 1.00 83.50 207 VAL A CA 1
ATOM 1763 C C . VAL A 1 207 ? 13.451 -3.258 -13.373 1.00 83.50 207 VAL A C 1
ATOM 1765 O O . VAL A 1 207 ? 13.918 -3.747 -14.401 1.00 83.50 207 VAL A O 1
ATOM 1768 N N . VAL A 1 208 ? 14.080 -3.367 -12.201 1.00 79.69 208 VAL A N 1
ATOM 1769 C CA . VAL A 1 208 ? 15.413 -3.971 -12.046 1.00 79.69 208 VAL A CA 1
ATOM 1770 C C . VAL A 1 208 ? 15.381 -5.486 -12.184 1.00 79.69 208 VAL A C 1
ATOM 1772 O O . VAL A 1 208 ? 16.305 -6.038 -12.774 1.00 79.69 208 VAL A O 1
ATOM 1775 N N . PHE A 1 209 ? 14.347 -6.169 -11.697 1.00 73.94 209 PHE A N 1
ATOM 1776 C CA . PHE A 1 209 ? 14.364 -7.630 -11.587 1.00 73.94 209 PHE A CA 1
ATOM 1777 C C . PHE A 1 209 ? 13.363 -8.352 -12.480 1.00 73.94 209 PHE A C 1
ATOM 1779 O O . PHE A 1 209 ? 13.576 -9.525 -12.737 1.00 73.94 209 PHE A O 1
ATOM 1786 N N . VAL A 1 210 ? 12.299 -7.702 -12.960 1.00 76.38 210 VAL A N 1
ATOM 1787 C CA . VAL A 1 210 ? 11.166 -8.405 -13.594 1.00 76.38 210 VAL A CA 1
ATOM 1788 C C . VAL A 1 210 ? 10.896 -7.939 -15.024 1.00 76.38 210 VAL A C 1
ATOM 1790 O O . VAL A 1 210 ? 10.721 -8.765 -15.915 1.00 76.38 210 VAL A O 1
ATOM 1793 N N . LYS A 1 211 ? 10.874 -6.628 -15.274 1.00 81.94 211 LYS A N 1
ATOM 1794 C CA . LYS A 1 211 ? 10.506 -6.036 -16.571 1.00 81.94 211 LYS A CA 1
ATOM 1795 C C . LYS A 1 211 ? 11.287 -6.661 -17.734 1.00 81.94 211 LYS A C 1
ATOM 1797 O O . LYS A 1 211 ? 12.494 -6.817 -17.625 1.00 81.94 211 LYS A O 1
ATOM 1802 N N . ASP A 1 212 ? 10.638 -7.013 -18.837 1.00 79.94 212 ASP A N 1
ATOM 1803 C CA . ASP A 1 212 ? 11.234 -7.679 -20.013 1.00 79.94 212 ASP A CA 1
ATOM 1804 C C . ASP A 1 212 ? 11.729 -9.129 -19.801 1.00 79.94 212 ASP A C 1
ATOM 1806 O O . ASP A 1 212 ? 12.175 -9.765 -20.764 1.00 79.94 212 ASP A O 1
ATOM 1810 N N . LEU A 1 213 ? 11.665 -9.697 -18.585 1.00 79.50 213 LEU A N 1
ATOM 1811 C CA . LEU A 1 213 ? 11.957 -11.126 -18.395 1.00 79.50 213 LEU A CA 1
ATOM 1812 C C . LEU A 1 213 ? 10.863 -12.015 -18.983 1.00 79.50 213 LEU A C 1
ATOM 1814 O O . LEU A 1 213 ? 11.170 -13.096 -19.470 1.00 79.50 213 LEU A O 1
ATOM 1818 N N . ASP A 1 214 ? 9.610 -11.569 -18.982 1.00 79.81 214 ASP A N 1
ATOM 1819 C CA . ASP A 1 214 ? 8.481 -12.241 -19.632 1.00 79.81 214 ASP A CA 1
ATOM 1820 C C . ASP A 1 214 ? 8.786 -12.575 -21.100 1.00 79.81 214 ASP A C 1
ATOM 1822 O O . ASP A 1 214 ? 8.602 -13.712 -21.543 1.00 79.81 214 ASP A O 1
ATOM 1826 N N . ARG A 1 215 ? 9.361 -11.616 -21.836 1.00 81.81 215 ARG A N 1
ATOM 1827 C CA . ARG A 1 215 ? 9.823 -11.826 -23.210 1.00 81.81 215 ARG A CA 1
ATOM 1828 C C . ARG A 1 215 ? 10.985 -12.814 -23.278 1.00 81.81 215 ARG A C 1
ATOM 1830 O O . ARG A 1 215 ? 10.990 -13.667 -24.164 1.00 81.81 215 ARG A O 1
ATOM 1837 N N . ALA A 1 216 ? 11.954 -12.721 -22.366 1.00 81.56 216 ALA A N 1
ATOM 1838 C CA . ALA A 1 216 ? 13.079 -13.656 -22.321 1.00 81.56 216 ALA A CA 1
ATOM 1839 C C . ALA A 1 216 ? 12.590 -15.096 -22.096 1.00 81.56 216 ALA A C 1
ATOM 1841 O O . ALA A 1 216 ? 12.948 -15.994 -22.855 1.00 81.56 216 ALA A O 1
ATOM 1842 N N . TYR A 1 217 ? 11.700 -15.305 -21.125 1.00 80.62 217 TYR A N 1
ATOM 1843 C CA . TYR A 1 217 ? 11.087 -16.603 -20.851 1.00 80.62 217 TYR A CA 1
ATOM 1844 C C . TYR A 1 217 ? 10.277 -17.125 -22.028 1.00 80.62 217 TYR A C 1
ATOM 1846 O O . TYR A 1 217 ? 10.380 -18.303 -22.362 1.00 80.62 217 TYR A O 1
ATOM 1854 N N . PHE A 1 218 ? 9.498 -16.266 -22.683 1.00 83.44 218 PHE A N 1
ATOM 1855 C CA . PHE A 1 218 ? 8.729 -16.654 -23.858 1.00 83.44 218 PHE A CA 1
ATOM 1856 C C . PHE A 1 218 ? 9.632 -17.129 -25.006 1.00 83.44 218 PHE A C 1
ATOM 1858 O O . PHE A 1 218 ? 9.357 -18.159 -25.625 1.00 83.44 218 PHE A O 1
ATOM 1865 N N . GLU A 1 219 ? 10.737 -16.425 -25.264 1.00 85.94 219 GLU A N 1
ATOM 1866 C CA . GLU A 1 219 ? 11.706 -16.803 -26.298 1.00 85.94 219 GLU A CA 1
ATOM 1867 C C . GLU A 1 219 ? 12.484 -18.082 -25.959 1.00 85.94 219 GLU A C 1
ATOM 1869 O O . GLU A 1 219 ? 12.756 -18.885 -26.858 1.00 85.94 219 GLU A O 1
ATOM 1874 N N . ILE A 1 220 ? 12.783 -18.318 -24.678 1.00 83.94 220 ILE A N 1
ATOM 1875 C CA . ILE A 1 220 ? 13.372 -19.579 -24.203 1.00 83.94 220 ILE A CA 1
ATOM 1876 C C . ILE A 1 220 ? 12.364 -20.724 -24.366 1.00 83.94 220 ILE A C 1
ATOM 1878 O O . ILE A 1 220 ? 12.688 -21.768 -24.931 1.00 83.94 220 ILE A O 1
ATOM 1882 N N . TRP A 1 221 ? 11.117 -20.527 -23.934 1.00 83.38 221 TRP A N 1
ATOM 1883 C CA . TRP A 1 221 ? 10.059 -21.537 -23.995 1.00 83.38 221 TRP A CA 1
ATOM 1884 C C . TRP A 1 221 ? 9.776 -22.015 -25.424 1.00 83.38 221 TRP A C 1
ATOM 1886 O O . TRP A 1 221 ? 9.624 -23.219 -25.648 1.00 83.38 221 TRP A O 1
ATOM 1896 N N . LYS A 1 222 ? 9.764 -21.100 -26.406 1.00 84.69 222 LYS A N 1
ATOM 1897 C CA . LYS A 1 222 ? 9.626 -21.449 -27.832 1.00 84.69 222 LYS A CA 1
ATOM 1898 C C . LYS A 1 222 ? 10.688 -22.449 -28.294 1.00 84.69 222 LYS A C 1
ATOM 1900 O O . LYS A 1 222 ? 10.361 -23.378 -29.026 1.00 84.69 222 LYS A O 1
ATOM 1905 N N . ARG A 1 223 ? 11.937 -22.262 -27.861 1.00 84.44 223 ARG A N 1
ATOM 1906 C CA . ARG A 1 223 ? 13.086 -23.099 -28.242 1.00 84.44 223 ARG A CA 1
ATOM 1907 C C . ARG A 1 223 ? 13.095 -24.431 -27.506 1.00 84.44 223 ARG A C 1
ATOM 1909 O O . ARG A 1 223 ? 13.285 -25.469 -28.128 1.00 84.44 223 ARG A O 1
ATOM 1916 N N . VAL A 1 224 ? 12.785 -24.426 -26.210 1.00 82.56 224 VAL A N 1
ATOM 1917 C CA . VAL A 1 224 ? 12.677 -25.661 -25.412 1.00 82.56 224 VAL A CA 1
ATOM 1918 C C . VAL A 1 224 ? 11.588 -26.587 -25.964 1.00 82.56 224 VAL A C 1
ATOM 1920 O O . VAL A 1 224 ? 11.781 -27.800 -26.034 1.00 82.56 224 VAL A O 1
ATOM 1923 N N . LYS A 1 225 ? 10.470 -26.031 -26.453 1.00 79.19 225 LYS A N 1
ATOM 1924 C CA . LYS A 1 225 ? 9.440 -26.810 -27.163 1.00 79.19 225 LYS A CA 1
ATOM 1925 C C . LYS A 1 225 ? 9.954 -27.529 -28.416 1.00 79.19 225 LYS A C 1
ATOM 1927 O O . LYS A 1 225 ? 9.364 -28.533 -28.804 1.00 79.19 225 LYS A O 1
ATOM 1932 N N . GLY A 1 226 ? 11.033 -27.044 -29.024 1.00 72.94 226 GLY A N 1
ATOM 1933 C CA . GLY A 1 226 ? 11.701 -27.647 -30.177 1.00 72.94 226 GLY A CA 1
ATOM 1934 C C . GLY A 1 226 ? 12.675 -28.785 -29.845 1.00 72.94 226 GLY A C 1
ATOM 1935 O O . GLY A 1 226 ? 13.395 -29.209 -30.739 1.00 72.94 226 GLY A O 1
ATOM 1936 N N . GLN A 1 227 ? 12.689 -29.291 -28.602 1.00 69.75 227 GLN A N 1
ATOM 1937 C CA . GLN A 1 227 ? 13.634 -30.292 -28.065 1.00 69.75 227 GLN A CA 1
ATOM 1938 C C . GLN A 1 227 ? 15.066 -29.791 -27.795 1.00 69.75 227 GLN A C 1
ATOM 1940 O O . GLN A 1 227 ? 15.994 -30.590 -27.677 1.00 69.75 227 GLN A O 1
ATOM 1945 N N . THR A 1 228 ? 15.252 -28.485 -27.619 1.00 71.94 228 THR A N 1
ATOM 1946 C CA . THR A 1 228 ? 16.523 -27.907 -27.160 1.00 71.94 228 THR A CA 1
ATOM 1947 C C . THR A 1 228 ? 16.589 -27.917 -25.629 1.00 71.94 228 THR A C 1
ATOM 1949 O O . THR A 1 228 ? 15.580 -27.679 -24.957 1.00 71.94 228 THR A O 1
ATOM 1952 N N . SER A 1 229 ? 17.762 -28.181 -25.041 1.00 82.00 229 SER A N 1
ATOM 1953 C CA . SER A 1 229 ? 17.913 -28.066 -23.585 1.00 82.00 229 SER A CA 1
ATOM 1954 C C . SER A 1 229 ? 17.684 -26.612 -23.149 1.00 82.00 229 SER A C 1
ATOM 1956 O O . SER A 1 229 ? 17.986 -25.679 -23.893 1.00 82.00 229 SER A O 1
ATOM 1958 N N . PHE A 1 230 ? 17.166 -26.381 -21.938 1.00 79.44 230 PHE A N 1
ATOM 1959 C CA . PHE A 1 230 ? 16.946 -25.014 -21.439 1.00 79.44 230 PHE A CA 1
ATOM 1960 C C . PHE A 1 230 ? 18.228 -24.168 -21.488 1.00 79.44 230 PHE A C 1
ATOM 1962 O O . PHE A 1 230 ? 18.179 -22.987 -21.822 1.00 79.44 230 PHE A O 1
ATOM 1969 N N . ARG A 1 231 ? 19.384 -24.781 -21.197 1.00 82.00 231 ARG A N 1
ATOM 1970 C CA . ARG A 1 231 ? 20.684 -24.104 -21.229 1.00 82.00 231 ARG A CA 1
ATOM 1971 C C . ARG A 1 231 ? 21.043 -23.633 -22.635 1.00 82.00 231 ARG A C 1
ATOM 1973 O O . ARG A 1 231 ? 21.473 -22.495 -22.791 1.00 82.00 231 ARG A O 1
ATOM 1980 N N . ASP A 1 232 ? 20.841 -24.488 -23.631 1.00 84.56 232 ASP A N 1
ATOM 1981 C CA . ASP A 1 232 ? 21.134 -24.162 -25.027 1.00 84.56 232 ASP A CA 1
ATOM 1982 C C . ASP A 1 232 ? 20.144 -23.111 -25.550 1.00 84.56 232 ASP A C 1
ATOM 1984 O O . ASP A 1 232 ? 20.551 -22.131 -26.166 1.00 84.56 232 ASP A O 1
ATOM 1988 N N . ALA A 1 233 ? 18.862 -23.218 -25.183 1.00 84.50 233 ALA A N 1
ATOM 1989 C CA . ALA A 1 233 ? 17.847 -22.216 -25.501 1.00 84.50 233 ALA A CA 1
ATOM 1990 C C . ALA A 1 233 ? 18.169 -20.839 -24.885 1.00 84.50 233 ALA A C 1
ATOM 1992 O O . ALA A 1 233 ? 18.049 -19.814 -25.555 1.00 84.50 233 ALA A O 1
ATOM 1993 N N . LEU A 1 234 ? 18.614 -20.796 -23.624 1.00 83.81 234 LEU A N 1
ATOM 1994 C CA . LEU A 1 234 ? 19.077 -19.568 -22.972 1.00 83.81 234 LEU A CA 1
ATOM 1995 C C . LEU A 1 234 ? 20.333 -19.005 -23.655 1.00 83.81 234 LEU A C 1
ATOM 1997 O O . LEU A 1 234 ? 20.447 -17.792 -23.833 1.00 83.81 234 LEU A O 1
ATOM 2001 N N . GLN A 1 235 ? 21.267 -19.872 -24.055 1.00 87.00 235 GLN A N 1
ATOM 2002 C CA . GLN A 1 235 ? 22.475 -19.485 -24.782 1.00 87.00 235 GLN A CA 1
ATOM 2003 C C . GLN A 1 235 ? 22.139 -18.876 -26.148 1.00 87.00 235 GLN A C 1
ATOM 2005 O O . GLN A 1 235 ? 22.725 -17.856 -26.503 1.00 87.00 235 GLN A O 1
ATOM 2010 N N . GLU A 1 236 ? 21.184 -19.438 -26.887 1.00 87.75 236 GLU A N 1
ATOM 2011 C CA . GLU A 1 236 ? 20.696 -18.892 -28.159 1.00 87.75 236 GLU A CA 1
ATOM 2012 C C . GLU A 1 236 ? 20.035 -17.524 -27.974 1.00 87.75 236 GLU A C 1
ATOM 2014 O O . GLU A 1 236 ? 20.406 -16.570 -28.653 1.00 87.75 236 GLU A O 1
ATOM 2019 N N . VAL A 1 237 ? 19.126 -17.387 -27.001 1.00 86.62 237 VAL A N 1
ATOM 2020 C CA . VAL A 1 237 ? 18.467 -16.104 -26.689 1.00 86.62 237 VAL A CA 1
ATOM 2021 C C . VAL A 1 237 ? 19.490 -15.028 -26.300 1.00 86.62 237 VAL A C 1
ATOM 2023 O O . VAL A 1 237 ? 19.361 -13.870 -26.710 1.00 86.62 237 VAL A O 1
ATOM 2026 N N . CYS A 1 238 ? 20.539 -15.410 -25.562 1.00 86.19 238 CYS A N 1
ATOM 2027 C CA . CYS A 1 238 ? 21.688 -14.553 -25.270 1.00 86.19 238 CYS A CA 1
ATOM 2028 C C . CYS A 1 238 ? 22.482 -14.179 -26.525 1.00 86.19 238 CYS A C 1
ATOM 2030 O O . CYS A 1 238 ? 22.815 -13.011 -26.710 1.00 86.19 238 CYS A O 1
ATOM 2032 N N . THR A 1 239 ? 22.812 -15.139 -27.384 1.00 87.94 239 THR A N 1
ATOM 2033 C CA . THR A 1 239 ? 23.616 -14.892 -28.590 1.00 87.94 239 THR A CA 1
ATOM 2034 C C . THR A 1 239 ? 22.872 -14.013 -29.597 1.00 87.94 239 THR A C 1
ATOM 2036 O O . THR A 1 239 ? 23.453 -13.079 -30.143 1.00 87.94 239 THR A O 1
ATOM 2039 N N . GLU A 1 240 ? 21.578 -14.261 -29.801 1.00 89.06 240 GLU A N 1
ATOM 2040 C CA . GLU A 1 240 ? 20.720 -13.505 -30.721 1.00 89.06 240 GLU A CA 1
ATOM 2041 C C . GLU A 1 240 ? 20.333 -12.115 -30.198 1.00 89.06 240 GLU A C 1
ATOM 2043 O O . GLU A 1 240 ? 19.786 -11.297 -30.935 1.00 89.06 240 GLU A O 1
ATOM 2048 N N . ASN A 1 241 ? 20.614 -11.824 -28.926 1.00 86.81 241 ASN A N 1
ATOM 2049 C CA . ASN A 1 241 ? 20.312 -10.544 -28.299 1.00 86.81 241 ASN A CA 1
ATOM 2050 C C . ASN A 1 241 ? 18.839 -10.113 -28.398 1.00 86.81 241 ASN A C 1
ATOM 2052 O O . ASN A 1 241 ? 18.526 -8.937 -28.582 1.00 86.81 241 ASN A O 1
ATOM 2056 N N . LEU A 1 242 ? 17.923 -11.069 -28.226 1.00 84.06 242 LEU A N 1
ATOM 2057 C CA . LEU A 1 242 ? 16.479 -10.832 -28.356 1.00 84.06 242 LEU A CA 1
ATOM 2058 C C . LEU A 1 242 ? 15.897 -9.952 -27.243 1.00 84.06 242 LEU A C 1
ATOM 2060 O O . LEU A 1 242 ? 14.835 -9.352 -27.427 1.00 84.06 242 LEU A O 1
ATOM 2064 N N . VAL A 1 243 ? 16.589 -9.868 -26.101 1.00 83.75 243 VAL A N 1
ATOM 2065 C CA . VAL A 1 243 ? 16.218 -9.021 -24.959 1.00 83.75 243 VAL A CA 1
ATOM 2066 C C . VAL A 1 243 ? 17.438 -8.216 -24.488 1.00 83.75 243 VAL A C 1
ATOM 2068 O O . VAL A 1 243 ? 18.080 -8.579 -23.498 1.00 83.75 243 VAL A O 1
ATOM 2071 N N . PRO A 1 244 ? 17.789 -7.114 -25.184 1.00 84.56 244 PRO A N 1
ATOM 2072 C CA . PRO A 1 244 ? 18.998 -6.344 -24.887 1.00 84.56 244 PRO A CA 1
ATOM 2073 C C . PRO A 1 244 ? 19.062 -5.819 -23.451 1.00 84.56 244 PRO A C 1
ATOM 2075 O O . PRO A 1 244 ? 20.124 -5.855 -22.833 1.00 84.56 244 PRO A O 1
ATOM 2078 N N . SER A 1 245 ? 17.922 -5.401 -22.889 1.00 81.00 245 SER A N 1
ATOM 2079 C CA . SER A 1 245 ? 17.814 -4.903 -21.510 1.00 81.00 245 SER A CA 1
ATOM 2080 C C . SER A 1 245 ? 18.181 -5.950 -20.451 1.00 81.00 245 SER A C 1
ATOM 2082 O O . SER A 1 245 ? 18.534 -5.589 -19.331 1.00 81.00 245 SER A O 1
ATOM 2084 N N . ARG A 1 246 ? 18.147 -7.244 -20.795 1.00 83.25 246 ARG A N 1
ATOM 2085 C CA . ARG A 1 246 ? 18.408 -8.366 -19.879 1.00 83.25 246 ARG A CA 1
ATOM 2086 C C . ARG A 1 246 ? 19.686 -9.133 -20.178 1.00 83.25 246 ARG A C 1
ATOM 2088 O O . ARG A 1 246 ? 19.988 -10.094 -19.482 1.00 83.25 246 ARG A O 1
ATOM 2095 N N . GLN A 1 247 ? 20.485 -8.685 -21.142 1.00 84.50 247 GLN A N 1
ATOM 2096 C CA . GLN A 1 247 ? 21.705 -9.381 -21.555 1.00 84.50 247 GLN A CA 1
ATOM 2097 C C . GLN A 1 247 ? 22.667 -9.708 -20.420 1.00 84.50 247 GLN A C 1
ATOM 2099 O O . GLN A 1 247 ? 23.167 -10.825 -20.326 1.00 84.50 247 GLN A O 1
ATOM 2104 N N . GLN A 1 248 ? 22.936 -8.735 -19.551 1.00 82.94 248 GLN A N 1
ATOM 2105 C CA . GLN A 1 248 ? 23.845 -8.940 -18.425 1.00 82.94 248 GLN A CA 1
ATOM 2106 C C . GLN A 1 248 ? 23.302 -10.004 -17.464 1.00 82.94 248 GLN A C 1
ATOM 2108 O O . GLN A 1 248 ? 24.046 -10.896 -17.065 1.00 82.94 248 GLN A O 1
ATOM 2113 N N . THR A 1 249 ? 22.000 -9.958 -17.163 1.00 80.94 249 THR A N 1
ATOM 2114 C CA . THR A 1 249 ? 21.310 -10.948 -16.325 1.00 80.94 249 THR A CA 1
ATOM 2115 C C . THR A 1 249 ? 21.377 -12.343 -16.942 1.00 80.94 249 THR A C 1
ATOM 2117 O O . THR A 1 249 ? 21.816 -13.281 -16.286 1.00 80.94 249 THR A O 1
ATOM 2120 N N . LEU A 1 250 ? 21.011 -12.488 -18.219 1.00 83.56 250 LEU A N 1
ATOM 2121 C CA . LEU A 1 250 ? 20.982 -13.791 -18.888 1.00 83.56 250 LEU A CA 1
ATOM 2122 C C . LEU A 1 250 ? 22.394 -14.398 -19.032 1.00 83.56 250 LEU A C 1
ATOM 2124 O O . LEU A 1 250 ? 22.575 -15.600 -18.841 1.00 83.56 250 LEU A O 1
ATOM 2128 N N . LYS A 1 251 ? 23.420 -13.571 -19.289 1.00 85.00 251 LYS A N 1
ATOM 2129 C CA . LYS A 1 251 ? 24.829 -14.006 -19.294 1.00 85.00 251 LYS A CA 1
ATOM 2130 C C . LYS A 1 251 ? 25.309 -14.451 -17.914 1.00 85.00 251 LYS A C 1
ATOM 2132 O O . LYS A 1 251 ? 26.016 -15.451 -17.824 1.00 85.00 251 LYS A O 1
ATOM 2137 N N . ALA A 1 252 ? 24.935 -13.732 -16.856 1.00 83.38 252 ALA A N 1
ATOM 2138 C CA . ALA A 1 252 ? 25.287 -14.104 -15.488 1.00 83.38 252 ALA A CA 1
ATOM 2139 C C . ALA A 1 252 ? 24.673 -15.459 -15.092 1.00 83.38 252 ALA A C 1
ATOM 2141 O O . ALA A 1 252 ? 25.350 -16.282 -14.477 1.00 83.38 252 ALA A O 1
ATOM 2142 N N . GLU A 1 253 ? 23.433 -15.728 -15.509 1.00 78.00 253 GLU A N 1
ATOM 2143 C CA . GLU A 1 253 ? 22.768 -17.019 -15.290 1.00 78.00 253 GLU A CA 1
ATOM 2144 C C . GLU A 1 253 ? 23.465 -18.172 -16.035 1.00 78.00 253 GLU A C 1
ATOM 2146 O O . GLU A 1 253 ? 23.644 -19.248 -15.470 1.00 78.00 253 GLU A O 1
ATOM 2151 N N . LEU A 1 254 ? 23.955 -17.949 -17.262 1.00 81.00 254 LEU A N 1
ATOM 2152 C CA . LEU A 1 254 ? 24.730 -18.952 -18.015 1.00 81.00 254 LEU A CA 1
ATOM 2153 C C . LEU A 1 254 ? 26.084 -19.297 -17.375 1.00 81.00 254 LEU A C 1
ATOM 2155 O O . LEU A 1 254 ? 26.590 -20.409 -17.560 1.00 81.00 254 LEU A O 1
ATOM 2159 N N . GLN A 1 255 ? 26.680 -18.345 -16.652 1.00 81.56 255 GLN A N 1
ATOM 2160 C CA . GLN A 1 255 ? 27.987 -18.492 -16.010 1.00 81.56 255 GLN A CA 1
ATOM 2161 C C . GLN A 1 255 ? 27.920 -19.142 -14.621 1.00 81.56 255 GLN A C 1
ATOM 2163 O O . GLN A 1 255 ? 28.965 -19.513 -14.085 1.00 81.56 255 GLN A O 1
ATOM 2168 N N . ARG A 1 256 ? 26.732 -19.310 -14.024 1.00 74.00 256 ARG A N 1
ATOM 2169 C CA . ARG A 1 256 ? 26.610 -19.878 -12.676 1.00 74.00 256 ARG A CA 1
ATOM 2170 C C . ARG A 1 256 ? 26.745 -21.407 -12.655 1.00 74.00 256 ARG A C 1
ATOM 2172 O O . ARG A 1 256 ? 25.938 -22.106 -13.272 1.00 74.00 256 ARG A O 1
ATOM 2179 N N . PRO A 1 257 ? 27.693 -21.960 -11.878 1.00 51.75 257 PRO A N 1
ATOM 2180 C CA . PRO A 1 257 ? 27.758 -23.394 -11.632 1.00 51.75 257 PRO A CA 1
ATOM 2181 C C . PRO A 1 257 ? 26.690 -23.781 -10.592 1.00 51.75 257 PRO A C 1
ATOM 2183 O O . PRO A 1 257 ? 26.794 -23.394 -9.433 1.00 51.75 257 PRO A O 1
ATOM 2186 N N . GLY A 1 258 ? 25.646 -24.515 -10.998 1.00 57.59 258 GLY A N 1
ATOM 2187 C CA . GLY A 1 258 ? 24.607 -25.021 -10.078 1.00 57.59 258 GLY A CA 1
ATOM 2188 C C . GLY A 1 258 ? 23.147 -24.885 -10.533 1.00 57.59 258 GLY A C 1
ATOM 2189 O O . GLY A 1 258 ? 22.266 -25.392 -9.847 1.00 57.59 258 GLY A O 1
ATOM 2190 N N . GLY A 1 259 ? 22.878 -24.266 -11.687 1.00 54.22 259 GLY A N 1
ATOM 2191 C CA . GLY A 1 259 ? 21.531 -24.194 -12.270 1.00 54.22 259 GLY A CA 1
ATOM 2192 C C . GLY A 1 259 ? 20.731 -22.924 -11.938 1.00 54.22 259 GLY A C 1
ATOM 2193 O O . GLY A 1 259 ? 21.129 -22.096 -11.120 1.00 54.22 259 GLY A O 1
ATOM 2194 N N . PHE A 1 260 ? 19.595 -22.792 -12.629 1.00 54.75 260 PHE A N 1
ATOM 2195 C CA . PHE A 1 260 ? 18.814 -21.574 -12.927 1.00 54.75 260 PHE A CA 1
ATOM 2196 C C . PHE A 1 260 ? 17.945 -21.028 -11.774 1.00 54.75 260 PHE A C 1
ATOM 2198 O O . PHE A 1 260 ? 16.881 -20.444 -11.986 1.00 54.75 260 PHE A O 1
ATOM 2205 N N . LEU A 1 261 ? 18.391 -21.220 -10.532 1.00 50.66 261 LEU A N 1
ATOM 2206 C CA . LEU A 1 261 ? 17.579 -21.022 -9.328 1.00 50.66 261 LEU A CA 1
ATOM 2207 C C . LEU A 1 261 ? 17.153 -19.569 -9.076 1.00 50.66 261 LEU A C 1
ATOM 2209 O O . LEU A 1 261 ? 16.184 -19.356 -8.355 1.00 50.66 261 LEU A O 1
ATOM 2213 N N . GLN A 1 262 ? 17.847 -18.556 -9.603 1.00 54.22 262 GLN A N 1
ATOM 2214 C CA . GLN A 1 262 ? 17.503 -17.164 -9.280 1.00 54.22 262 GLN A CA 1
ATOM 2215 C C . GLN A 1 262 ? 16.350 -16.636 -10.137 1.00 54.22 262 GLN A C 1
ATOM 2217 O O . GLN A 1 262 ? 15.489 -15.934 -9.614 1.00 54.22 262 GLN A O 1
ATOM 2222 N N . LEU A 1 263 ? 16.288 -17.046 -11.403 1.00 49.03 263 LEU A N 1
ATOM 2223 C CA . LEU A 1 263 ? 15.180 -16.755 -12.310 1.00 49.03 263 LEU A CA 1
ATOM 2224 C C . LEU A 1 263 ? 13.873 -17.417 -11.823 1.00 49.03 263 LEU A C 1
ATOM 2226 O O . LEU A 1 263 ? 12.851 -16.741 -11.710 1.00 49.03 263 LEU A O 1
ATOM 2230 N N . GLU A 1 264 ? 13.921 -18.686 -11.402 1.00 43.16 264 GLU A N 1
ATOM 2231 C CA . GLU A 1 264 ? 12.767 -19.378 -10.799 1.00 43.16 264 GLU A CA 1
ATOM 2232 C C . GLU A 1 264 ? 12.343 -18.773 -9.444 1.00 43.16 264 GLU A C 1
ATOM 2234 O O . GLU A 1 264 ? 11.151 -18.611 -9.179 1.00 43.16 264 GLU A O 1
ATOM 2239 N N . ARG A 1 265 ? 13.299 -18.361 -8.594 1.00 46.28 265 ARG A N 1
ATOM 2240 C CA . ARG A 1 265 ? 13.008 -17.702 -7.301 1.00 46.28 265 ARG A CA 1
ATOM 2241 C C . ARG A 1 265 ? 12.423 -16.297 -7.449 1.00 46.28 265 ARG A C 1
ATOM 2243 O O . ARG A 1 265 ? 11.627 -15.886 -6.608 1.00 46.28 265 ARG A O 1
ATOM 2250 N N . GLN A 1 266 ? 12.780 -15.564 -8.504 1.00 47.75 266 GLN A N 1
ATOM 2251 C CA . GLN A 1 266 ? 12.242 -14.225 -8.768 1.00 47.75 266 GLN A CA 1
ATOM 2252 C C . GLN A 1 266 ? 10.746 -14.250 -9.114 1.00 47.75 266 GLN A C 1
ATOM 2254 O O . GLN A 1 266 ? 10.041 -13.297 -8.796 1.00 47.75 266 GLN A O 1
ATOM 2259 N N . VAL A 1 267 ? 10.233 -15.344 -9.690 1.00 41.72 267 VAL A N 1
ATOM 2260 C CA . VAL A 1 267 ? 8.799 -15.502 -10.005 1.00 41.72 267 VAL A CA 1
ATOM 2261 C C . VAL A 1 267 ? 7.969 -15.769 -8.743 1.00 41.72 267 VAL A C 1
ATOM 2263 O O . VAL A 1 267 ? 6.886 -15.203 -8.595 1.00 41.72 267 VAL A O 1
ATOM 2266 N N . GLY A 1 268 ? 8.494 -16.556 -7.795 1.00 34.09 268 GLY A N 1
ATOM 2267 C CA . GLY A 1 268 ? 7.833 -16.805 -6.506 1.00 34.09 268 GLY A CA 1
ATOM 2268 C C . GLY A 1 268 ? 7.639 -15.535 -5.670 1.00 34.09 268 GLY A C 1
ATOM 2269 O O . GLY A 1 268 ? 6.612 -15.378 -5.017 1.00 34.09 268 GLY A O 1
ATOM 2270 N N . PHE A 1 269 ? 8.572 -14.583 -5.764 1.00 34.06 269 PHE A N 1
ATOM 2271 C CA . PHE A 1 269 ? 8.501 -13.302 -5.054 1.00 34.06 269 PHE A CA 1
ATOM 2272 C C . PHE A 1 269 ? 7.389 -12.370 -5.560 1.00 34.06 269 PHE A C 1
ATOM 2274 O O . PHE A 1 269 ? 6.893 -11.554 -4.796 1.00 34.06 269 PHE A O 1
ATOM 2281 N N . VAL A 1 270 ? 6.977 -12.462 -6.830 1.00 34.59 270 VAL A N 1
ATOM 2282 C CA . VAL A 1 270 ? 6.018 -11.511 -7.433 1.00 34.59 270 VAL A CA 1
ATOM 2283 C C . VAL A 1 270 ? 4.562 -11.874 -7.122 1.00 34.59 270 VAL A C 1
ATOM 2285 O O . VAL A 1 270 ? 3.715 -10.988 -7.018 1.00 34.59 270 VAL A O 1
ATOM 2288 N N . VAL A 1 271 ? 4.260 -13.162 -6.934 1.00 26.45 271 VAL A N 1
ATOM 2289 C CA . VAL A 1 271 ? 2.885 -13.646 -6.705 1.00 26.45 271 VAL A CA 1
ATOM 2290 C C . VAL A 1 271 ? 2.422 -13.414 -5.260 1.00 26.45 271 VAL A C 1
ATOM 2292 O O . VAL A 1 271 ? 1.246 -13.145 -5.031 1.00 26.45 271 VAL A O 1
ATOM 2295 N N . VAL A 1 272 ? 3.339 -13.442 -4.289 1.00 28.80 272 VAL A N 1
ATOM 2296 C CA . VAL A 1 272 ? 3.009 -13.348 -2.853 1.00 28.80 272 VAL A CA 1
ATOM 2297 C C . VAL A 1 272 ? 2.584 -11.929 -2.442 1.00 28.80 272 VAL A C 1
ATOM 2299 O O . VAL A 1 272 ? 1.677 -11.753 -1.635 1.00 28.80 272 VAL A O 1
ATOM 2302 N N . VAL A 1 273 ? 3.139 -10.885 -3.066 1.00 29.48 273 VAL A N 1
ATOM 2303 C CA . VAL A 1 273 ? 2.939 -9.489 -2.619 1.00 29.48 273 VAL A CA 1
ATOM 2304 C C . VAL A 1 273 ? 1.680 -8.819 -3.215 1.00 29.48 273 VAL A C 1
ATOM 2306 O O . VAL A 1 273 ? 1.400 -7.654 -2.929 1.00 29.48 273 VAL A O 1
ATOM 2309 N N . LEU A 1 274 ? 0.921 -9.517 -4.072 1.00 31.95 274 LEU A N 1
ATOM 2310 C CA . LEU A 1 274 ? -0.278 -8.989 -4.754 1.00 31.95 274 LEU A CA 1
ATOM 2311 C C . LEU A 1 274 ? -1.608 -9.398 -4.096 1.00 31.95 274 LEU A C 1
ATOM 2313 O O . LEU A 1 274 ? -2.621 -8.755 -4.350 1.00 31.95 274 LEU A O 1
ATOM 2317 N N . VAL A 1 275 ? -1.631 -10.435 -3.251 1.00 30.88 275 VAL A N 1
ATOM 2318 C CA . VAL A 1 275 ? -2.891 -11.061 -2.787 1.00 30.88 275 VAL A CA 1
ATOM 2319 C C . VAL A 1 275 ? -3.277 -10.671 -1.348 1.00 30.88 275 VAL A C 1
ATOM 2321 O O . VAL A 1 275 ? -4.433 -10.823 -0.949 1.00 30.88 275 VAL A O 1
ATOM 2324 N N . HIS A 1 276 ? -2.354 -10.124 -0.552 1.00 34.94 276 HIS A N 1
ATOM 2325 C CA . HIS A 1 276 ? -2.544 -10.081 0.904 1.00 34.94 276 HIS A CA 1
ATOM 2326 C C . HIS A 1 276 ? -3.272 -8.865 1.491 1.00 34.94 276 HIS A C 1
ATOM 2328 O O . HIS A 1 276 ? -3.874 -9.024 2.544 1.00 34.94 276 HIS A O 1
ATOM 2334 N N . ARG A 1 277 ? -3.363 -7.702 0.826 1.00 36.38 277 ARG A N 1
ATOM 2335 C CA . ARG A 1 277 ? -4.154 -6.570 1.373 1.00 36.38 277 ARG A CA 1
ATOM 2336 C C . ARG A 1 277 ? -5.636 -6.550 0.970 1.00 36.38 277 ARG A C 1
ATOM 2338 O O . ARG A 1 277 ? -6.442 -5.979 1.690 1.00 36.38 277 ARG A O 1
ATOM 2345 N N . CYS A 1 278 ? -6.029 -7.205 -0.126 1.00 30.84 278 CYS A N 1
ATOM 2346 C CA . CYS A 1 278 ? -7.423 -7.177 -0.604 1.00 30.84 278 CYS A CA 1
ATOM 2347 C C . CYS A 1 278 ? -8.360 -8.185 0.089 1.00 30.84 278 CYS A C 1
ATOM 2349 O O . CYS A 1 278 ? -9.575 -8.073 -0.047 1.00 30.84 278 CYS A O 1
ATOM 2351 N N . SER A 1 279 ? -7.827 -9.179 0.807 1.00 27.98 279 SER A N 1
ATOM 2352 C CA . SER A 1 279 ? -8.624 -10.330 1.266 1.00 27.98 279 SER A CA 1
ATOM 2353 C C . SER A 1 279 ? -9.363 -10.104 2.596 1.00 27.98 279 SER A C 1
ATOM 2355 O O . SER A 1 279 ? -10.276 -10.859 2.914 1.00 27.98 279 SER A O 1
ATOM 2357 N N . VAL A 1 280 ? -9.018 -9.061 3.360 1.00 35.81 280 VAL A N 1
ATOM 2358 C CA . VAL A 1 280 ? -9.568 -8.826 4.712 1.00 35.81 280 VAL A CA 1
ATOM 2359 C C . VAL A 1 280 ? -10.868 -8.009 4.701 1.00 35.81 280 VAL A C 1
ATOM 2361 O O . VAL A 1 280 ? -11.765 -8.269 5.501 1.00 35.81 280 VAL A O 1
ATOM 2364 N N . CYS A 1 281 ? -11.030 -7.081 3.752 1.00 31.61 281 CYS A N 1
ATOM 2365 C CA . CYS A 1 281 ? -12.195 -6.185 3.684 1.00 31.61 281 CYS A CA 1
ATOM 2366 C C . CYS A 1 281 ? -13.541 -6.898 3.432 1.00 31.61 281 CYS A C 1
ATOM 2368 O O . CYS A 1 281 ? -14.589 -6.283 3.576 1.00 31.61 281 CYS A O 1
ATOM 2370 N N . VAL A 1 282 ? -13.543 -8.177 3.043 1.00 33.56 282 VAL A N 1
ATOM 2371 C CA . VAL A 1 282 ? -14.771 -8.909 2.674 1.00 33.56 282 VAL A CA 1
ATOM 2372 C C . VAL A 1 282 ? -15.383 -9.686 3.851 1.00 33.56 282 VAL A C 1
ATOM 2374 O O . VAL A 1 282 ? -16.541 -10.080 3.774 1.00 33.56 282 VAL A O 1
ATOM 2377 N N . PHE A 1 283 ? -14.655 -9.904 4.952 1.00 31.16 283 PHE A N 1
ATOM 2378 C CA . PHE A 1 283 ? -15.109 -10.818 6.015 1.00 31.16 283 PHE A CA 1
ATOM 2379 C C . PHE A 1 283 ? -15.684 -10.142 7.269 1.00 31.16 283 PHE A C 1
ATOM 2381 O O . PHE A 1 283 ? -16.378 -10.811 8.035 1.00 31.16 283 PHE A O 1
ATOM 2388 N N . ILE A 1 284 ? -15.419 -8.847 7.479 1.00 36.00 284 ILE A N 1
ATOM 2389 C CA . ILE A 1 284 ? -15.858 -8.092 8.675 1.00 36.00 284 ILE A CA 1
ATOM 2390 C C . ILE A 1 284 ? -16.839 -6.948 8.319 1.00 36.00 284 ILE A C 1
ATOM 2392 O O . ILE A 1 284 ? -17.355 -6.283 9.213 1.00 36.00 284 ILE A O 1
ATOM 2396 N N . GLY A 1 285 ? -17.138 -6.747 7.028 1.00 30.77 285 GLY A N 1
ATOM 2397 C CA . GLY A 1 285 ? -18.138 -5.784 6.538 1.00 30.77 285 GLY A CA 1
ATOM 2398 C C . GLY A 1 285 ? -19.560 -6.329 6.492 1.00 30.77 285 GLY A C 1
ATOM 2399 O O . GLY A 1 285 ? -19.720 -7.549 6.253 1.00 30.77 285 GLY A O 1
#

pLDDT: mean 75.82, std 18.14, range [26.45, 97.56]

Radius of gyration: 24.54 Å; chains: 1; bounding box: 58×58×63 Å

Organism: Triticum turgidum subsp. durum (NCBI:txid4567)

Sequence (285 aa):
MGDDIPEEEFVNYSEKLKACRPAEIDTETRLNQEEFRELHVKYVGYRIKAYLLLKGKHIDELDEATSECKYPLELALENTCFSPYLEDGVFGWYFDSDLCLLKSLSDYQRLVLPNCAWSEYESLSQYILFYNTHEADRDYVLYWEKMVKEIKWLENHVLKEDTPEWDQIHRKGFYQAIRIAAKFHNIDFGLAYYGFMEYIWRTRFYVVFVKDLDRAYFEIWKRVKGQTSFRDALQEVCTENLVPSRQQTLKAELQRPGGFLQLERQVGFVVVVLVHRCSVCVFIG